Protein AF-A0A7V2LLV8-F1 (afdb_monomer)

Sequence (190 aa):
MSLTIRLPNQTYNDYLPKTIALGTPLHFFLDFDLLVARDYDSSTGWYERVSEQPAPILQQIGRDQYAFCGKVLAVEVFRREFDIYYFVLLDCGVPVSLTTVDFDADPGSGDLGQHAPHPGRWLMGIGYLALAWGDTAEHPCTQTLSGTVTALDRLVLRPGPGFGQLRPEEKLQPLSFAPDQIFLTLNVSD

pLDDT: mean 83.34, std 12.92, range [49.0, 97.69]

Radius of gyration: 17.74 Å; Cα contacts (8 Å, |Δi|>4): 461; chains: 1; bounding box: 40×37×52 Å

Nearest PDB structures (foldseek):
  4dk3-assembly2_D-2  TM=7.164E-01  e=2.577E+00  Trypanosoma brucei
  5ymx-assembly2_B  TM=5.500E-01  e=5.754E+00  Myxococcus xanthus DK 1622
  2i5x-assembly2_B  TM=3.410E-01  e=2.577E+00  Homo sapiens
  2rk9-assembly1_B  TM=4.130E-01  e=5.754E+00  Vibrio splendidus 12B01
  6w3j-assembly1_A  TM=3.177E-01  e=7.934E+00  Homo sapiens

Solvent-accessible surface area (backbone atoms only — not comparable to full-atom values): 10490 Å² total; per-residue (Å²): 86,83,47,52,27,37,48,52,70,63,65,59,63,75,41,60,94,78,67,79,45,78,68,32,74,46,72,30,28,41,34,35,47,60,23,32,53,72,37,85,84,45,93,48,14,19,32,46,68,49,91,65,86,74,76,52,33,70,42,79,78,50,74,31,30,32,38,40,28,23,37,26,71,38,61,46,82,47,78,54,100,79,47,50,35,36,32,28,21,28,37,19,83,54,67,33,22,37,40,33,36,42,92,85,33,55,78,86,60,56,90,63,28,93,66,50,75,46,61,79,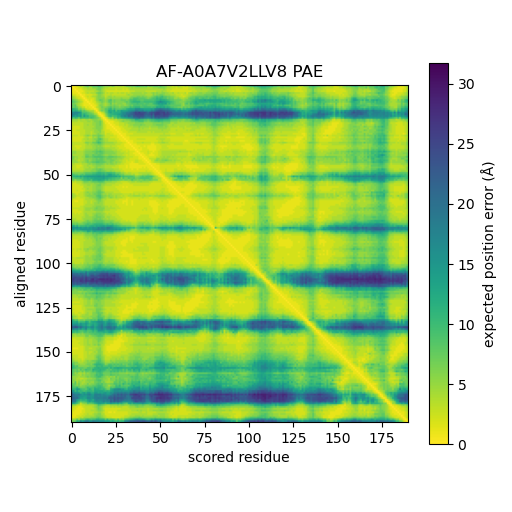40,29,40,35,35,39,32,36,36,34,69,47,45,83,88,65,79,76,71,89,31,69,57,83,46,41,29,31,28,73,44,51,35,28,37,33,76,53,92,61,97,57,48,81,33,76,40,53,50,93,79,54,82,93,76,95,83,77,88,49,52,36,35,42,27,29,42,37,57,135

Foldseek 3Di:
DKAKAWEDPVNVVVDDPPQADFFRKDKWWKEFFEAEDPPQVDPAKYKAFDPDDDQQAWADPDRQKTKTKFFWADWDWDDDDQWIWIFTFTPSVGTYTYIYTYPQAHPVVPQVGVRRRDGGTMMIMMHGMHIDDPVPPDRPRTDIWMWGFRFKWWQDCDPDPRHRHIDGPVPDDDDDDDPTIMMTIIDIDD

Secondary structure (DSSP, 8-state):
-EEEEEE-HHHHHHSPTTSS-TT-EEEEEEEEEEEEES-TT-SSEEEEEESS----EEEE-SSSEEEEEEEEEEEEEEEETTEEEEEEEEESSSEEEEEEE-TTS-TTSGGG-TT---TT-EEEEEEEEEEE-TTSTT-SS---EEEEEEEEEEEE-SSSTTTTEEEEGGGS---SS---EEEEEEEEE-

Structure (mmCIF, N/CA/C/O backbone):
data_AF-A0A7V2LLV8-F1
#
_entry.id   AF-A0A7V2LLV8-F1
#
loop_
_atom_site.group_PDB
_atom_site.id
_atom_site.type_symbol
_atom_site.label_atom_id
_atom_site.label_alt_id
_atom_site.label_comp_id
_atom_site.label_asym_id
_atom_site.label_entity_id
_atom_site.label_seq_id
_atom_site.pdbx_PDB_ins_code
_atom_site.Cartn_x
_atom_site.Cartn_y
_atom_site.Cartn_z
_atom_site.occupancy
_atom_site.B_iso_or_equiv
_atom_site.auth_seq_id
_atom_site.auth_comp_id
_atom_site.auth_asym_id
_atom_site.auth_atom_id
_atom_site.pdbx_PDB_model_num
ATOM 1 N N . MET A 1 1 ? -9.300 -10.922 3.059 1.00 89.25 1 MET A N 1
ATOM 2 C CA . MET A 1 1 ? -7.996 -10.697 3.743 1.00 89.25 1 MET A CA 1
ATOM 3 C C . MET A 1 1 ? -8.137 -9.591 4.790 1.00 89.25 1 MET A C 1
ATOM 5 O O . MET A 1 1 ? -8.860 -8.647 4.522 1.00 89.25 1 MET A O 1
ATOM 9 N N . SER A 1 2 ? -7.462 -9.647 5.947 1.00 92.12 2 SER A N 1
ATOM 10 C CA . SER A 1 2 ? -7.455 -8.520 6.906 1.00 92.12 2 SER A CA 1
ATOM 11 C C . SER A 1 2 ? -6.254 -7.602 6.666 1.00 92.12 2 SER A C 1
ATOM 13 O O . SER A 1 2 ? -5.126 -8.088 6.662 1.00 92.12 2 SER A O 1
ATOM 15 N N . LEU A 1 3 ? -6.482 -6.295 6.521 1.00 92.56 3 LEU A N 1
ATOM 16 C CA . LEU A 1 3 ? -5.445 -5.271 6.331 1.00 92.56 3 LEU A CA 1
ATOM 17 C C . LEU A 1 3 ? -5.653 -4.118 7.309 1.00 92.56 3 LEU A C 1
ATOM 19 O O . LEU A 1 3 ? -6.756 -3.588 7.384 1.00 92.56 3 LEU A O 1
ATOM 23 N N . THR A 1 4 ? -4.606 -3.697 8.021 1.00 92.69 4 THR A N 1
ATOM 24 C CA . THR A 1 4 ? -4.585 -2.398 8.723 1.00 92.69 4 THR A CA 1
ATOM 25 C C . THR A 1 4 ? -3.770 -1.394 7.919 1.00 92.69 4 THR A C 1
ATOM 27 O O . THR A 1 4 ? -2.651 -1.703 7.523 1.00 92.69 4 THR A O 1
ATOM 30 N N . ILE A 1 5 ? -4.322 -0.216 7.660 1.00 89.75 5 ILE A N 1
ATOM 31 C CA . ILE A 1 5 ? -3.733 0.803 6.783 1.00 89.75 5 ILE A CA 1
ATOM 32 C C . ILE A 1 5 ? -3.909 2.191 7.387 1.00 89.75 5 ILE A C 1
ATOM 34 O O . ILE A 1 5 ? -4.868 2.449 8.125 1.00 89.75 5 ILE A O 1
ATOM 38 N N . ARG A 1 6 ? -2.972 3.089 7.080 1.00 86.44 6 ARG A N 1
ATOM 39 C CA . ARG A 1 6 ? -3.060 4.490 7.493 1.00 86.44 6 ARG A CA 1
ATOM 40 C C . ARG A 1 6 ? -4.090 5.201 6.626 1.00 86.44 6 ARG A C 1
ATOM 42 O O . ARG A 1 6 ? -4.087 5.071 5.406 1.00 86.44 6 ARG A O 1
ATOM 49 N N . LEU A 1 7 ? -4.947 5.978 7.272 1.00 81.12 7 LEU A N 1
ATOM 50 C CA . LEU A 1 7 ? -5.929 6.834 6.630 1.00 81.12 7 LEU A CA 1
ATOM 51 C C . LEU A 1 7 ? -5.377 8.272 6.602 1.00 81.12 7 LEU A C 1
ATOM 53 O O . LEU A 1 7 ? -5.216 8.866 7.673 1.00 81.12 7 LEU A O 1
ATOM 57 N N . PRO A 1 8 ? -5.038 8.841 5.428 1.00 73.38 8 PRO A N 1
ATOM 58 C CA . PRO A 1 8 ? -4.553 10.217 5.344 1.00 73.38 8 PRO A CA 1
ATOM 59 C C . PRO A 1 8 ? -5.569 11.232 5.889 1.00 73.38 8 PRO A C 1
ATOM 61 O O . PRO A 1 8 ? -6.780 11.022 5.838 1.00 73.38 8 PRO A O 1
ATOM 64 N N . ASN A 1 9 ? -5.088 12.375 6.387 1.00 68.88 9 ASN A N 1
ATOM 65 C CA . ASN A 1 9 ? -5.975 13.414 6.928 1.00 68.88 9 ASN A CA 1
ATOM 66 C C . ASN A 1 9 ? -6.896 14.024 5.861 1.00 68.88 9 ASN A C 1
ATOM 68 O O . ASN A 1 9 ? -8.035 14.340 6.178 1.00 68.88 9 ASN A O 1
ATOM 72 N N . GLN A 1 10 ? -6.407 14.202 4.629 1.00 68.44 10 GLN A N 1
ATOM 73 C CA . GLN A 1 10 ? -7.177 14.744 3.501 1.00 68.44 10 GLN A CA 1
ATOM 74 C C . GLN A 1 10 ? -8.405 13.866 3.242 1.00 68.44 10 GLN A C 1
ATOM 76 O O . GLN A 1 10 ? -9.509 14.216 3.640 1.00 68.44 10 GLN A O 1
ATOM 81 N N . THR A 1 11 ? -8.148 12.646 2.789 1.00 70.31 11 THR A N 1
ATOM 82 C CA . THR A 1 11 ? -9.033 11.486 2.806 1.00 70.31 11 THR A CA 1
ATOM 83 C C . THR A 1 11 ? -10.058 11.430 3.953 1.00 70.31 11 THR A C 1
ATOM 85 O O . THR A 1 11 ? -11.249 11.270 3.697 1.00 70.31 11 THR A O 1
ATOM 88 N N . TYR A 1 12 ? -9.632 11.517 5.221 1.00 69.88 12 TYR A N 1
ATOM 89 C CA . TYR A 1 12 ? -10.560 11.397 6.353 1.00 69.88 12 TYR A CA 1
ATOM 90 C C . TYR A 1 12 ? -11.526 12.588 6.437 1.00 69.88 12 TYR A C 1
ATOM 92 O O . TYR A 1 12 ? -12.660 12.419 6.874 1.00 69.88 12 TYR A O 1
ATOM 100 N N . ASN A 1 13 ? -11.079 13.776 6.024 1.00 65.75 13 ASN A N 1
ATOM 101 C CA . ASN A 1 13 ? -11.889 14.991 5.987 1.00 65.75 13 ASN A CA 1
ATOM 102 C C . ASN A 1 13 ? -12.782 15.075 4.736 1.00 65.75 13 ASN A C 1
ATOM 104 O O . ASN A 1 13 ? -13.848 15.685 4.806 1.00 65.75 13 ASN A O 1
ATOM 108 N N . ASP A 1 14 ? -12.358 14.480 3.616 1.00 63.28 14 ASP A N 1
ATOM 109 C CA . ASP A 1 14 ? -13.128 14.417 2.366 1.00 63.28 14 ASP A CA 1
ATOM 110 C C . ASP A 1 14 ? -14.390 13.552 2.535 1.00 63.28 14 ASP A C 1
ATOM 112 O O . ASP A 1 14 ? -15.444 13.839 1.962 1.00 63.28 14 ASP A O 1
ATOM 116 N N . TYR A 1 15 ? -14.320 12.537 3.401 1.00 60.84 15 TYR A N 1
ATOM 117 C CA . TYR A 1 15 ? -15.498 11.839 3.902 1.00 60.84 15 TYR A CA 1
ATOM 118 C C . TYR A 1 15 ? -16.188 12.649 5.004 1.00 60.84 15 TYR A C 1
ATOM 120 O O . TYR A 1 15 ? -15.600 12.974 6.034 1.00 60.84 15 TYR A O 1
ATOM 128 N N . LEU A 1 16 ? -17.489 12.913 4.823 1.00 53.91 16 LEU A N 1
ATOM 129 C CA . LEU A 1 16 ? -18.333 13.541 5.843 1.00 53.91 16 LEU A CA 1
ATOM 130 C C . LEU A 1 16 ? -18.130 12.852 7.211 1.00 53.91 16 LEU A C 1
ATOM 132 O O . LEU A 1 16 ? -18.233 11.623 7.299 1.00 53.91 16 LEU A O 1
ATOM 136 N N . PRO A 1 17 ? -17.887 13.602 8.305 1.00 49.53 17 PRO A N 1
ATOM 137 C CA . PRO A 1 17 ? -17.709 13.000 9.620 1.00 49.53 17 PRO A CA 1
ATOM 138 C C . PRO A 1 17 ? -18.883 12.074 9.968 1.00 49.53 17 PRO A C 1
ATOM 140 O O . PRO A 1 17 ? -20.032 12.524 9.997 1.00 49.53 17 PRO A O 1
ATOM 143 N N . LYS A 1 18 ? -18.562 10.805 10.282 1.00 54.62 18 LYS A N 1
ATOM 144 C CA . LYS A 1 18 ? -19.453 9.634 10.492 1.00 54.62 18 LYS A CA 1
ATOM 145 C C . LYS A 1 18 ? -19.773 8.754 9.266 1.00 54.62 18 LYS A C 1
ATOM 147 O O . LYS A 1 18 ? -20.521 7.796 9.440 1.00 54.62 18 LYS A O 1
ATOM 152 N N . THR A 1 19 ? -19.241 8.997 8.064 1.00 65.19 19 THR A N 1
ATOM 153 C CA . THR A 1 19 ? -19.461 8.069 6.927 1.00 65.19 19 THR A CA 1
ATOM 154 C C . THR A 1 19 ? -18.640 6.780 7.057 1.00 65.19 19 THR A C 1
ATOM 156 O O . THR A 1 19 ? -19.149 5.691 6.788 1.00 65.19 19 THR A O 1
ATOM 159 N N . ILE A 1 20 ? -17.387 6.884 7.510 1.00 76.31 20 ILE A N 1
ATOM 160 C CA . ILE A 1 20 ? -16.529 5.728 7.800 1.00 76.31 20 ILE A CA 1
ATOM 161 C C . ILE A 1 20 ? -16.706 5.356 9.277 1.00 76.31 20 ILE A C 1
ATOM 163 O O . ILE A 1 20 ? -16.361 6.132 10.164 1.00 76.31 20 ILE A O 1
ATOM 167 N N . ALA A 1 21 ? -17.272 4.178 9.531 1.00 78.31 21 ALA A N 1
ATOM 168 C CA . ALA A 1 21 ? -17.511 3.610 10.853 1.00 78.31 21 ALA A CA 1
ATOM 169 C C . ALA A 1 21 ? -17.340 2.082 10.799 1.00 78.31 21 ALA A C 1
ATOM 171 O O . ALA A 1 21 ? -17.197 1.504 9.722 1.00 78.31 21 ALA A O 1
ATOM 172 N N . LEU A 1 22 ? -17.380 1.407 11.952 1.00 85.94 22 LEU A N 1
ATOM 173 C CA . LEU A 1 22 ? -17.388 -0.060 11.993 1.00 85.94 22 LEU A CA 1
ATOM 174 C C . LEU A 1 22 ? -18.588 -0.606 11.202 1.00 85.94 22 LEU A C 1
ATOM 176 O O . LEU A 1 22 ? -19.721 -0.170 11.402 1.00 85.94 22 LEU A O 1
ATOM 180 N N . GLY A 1 23 ? -18.338 -1.562 10.310 1.00 88.38 23 GLY A N 1
ATOM 181 C CA . GLY A 1 23 ? -19.341 -2.118 9.404 1.00 88.38 23 GLY A CA 1
ATOM 182 C C . GLY A 1 23 ? -19.570 -1.325 8.112 1.00 88.38 23 GLY A C 1
ATOM 183 O O . GLY A 1 23 ? -20.309 -1.813 7.261 1.00 88.38 23 GLY A O 1
ATOM 184 N N . THR A 1 24 ? -18.947 -0.154 7.912 1.00 87.31 24 THR A N 1
ATOM 185 C CA . THR A 1 24 ? -19.031 0.564 6.627 1.00 87.31 24 THR A CA 1
ATOM 186 C C . THR A 1 24 ? -18.362 -0.269 5.519 1.00 87.31 24 THR A C 1
ATOM 188 O O . THR A 1 24 ? -17.180 -0.608 5.658 1.00 87.31 24 THR A O 1
ATOM 191 N N . PRO A 1 25 ? -19.065 -0.589 4.414 1.00 89.06 25 PRO A N 1
ATOM 192 C CA . PRO A 1 25 ? -18.444 -1.127 3.211 1.00 89.06 25 PRO A CA 1
ATOM 193 C C . PRO A 1 25 ? -17.748 0.001 2.440 1.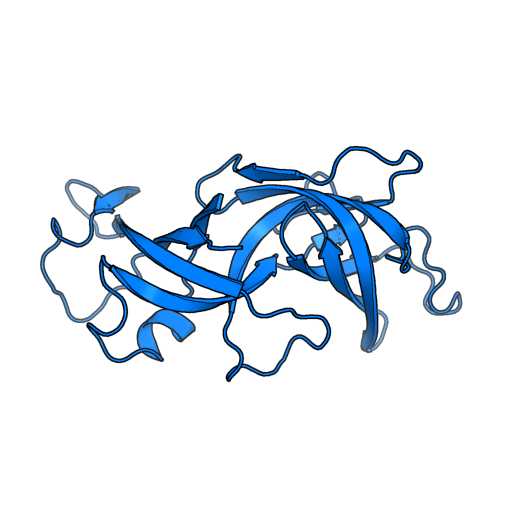00 89.06 25 PRO A C 1
ATOM 195 O O . PRO A 1 25 ? -18.305 1.087 2.275 1.00 89.06 25 PRO A O 1
ATOM 198 N N . LEU A 1 26 ? -16.537 -0.258 1.957 1.00 86.88 26 LEU A N 1
ATOM 199 C CA . LEU A 1 26 ? -15.729 0.676 1.178 1.00 86.88 26 LEU A CA 1
ATOM 200 C C . LEU A 1 26 ? -15.324 0.045 -0.155 1.00 86.88 26 LEU A C 1
ATOM 202 O O . LEU A 1 26 ? -14.982 -1.139 -0.208 1.00 86.88 26 LEU A O 1
ATOM 206 N N . HIS A 1 27 ? -15.296 0.875 -1.196 1.00 87.62 27 HIS A N 1
ATOM 207 C CA . HIS A 1 27 ? -14.610 0.601 -2.455 1.00 87.62 27 HIS A CA 1
ATOM 208 C C . HIS A 1 27 ? -13.340 1.449 -2.502 1.00 87.62 27 HIS A C 1
ATOM 210 O O . HIS A 1 27 ? -13.391 2.650 -2.231 1.00 87.62 27 HIS A O 1
ATOM 216 N N . PHE A 1 28 ? -12.206 0.821 -2.790 1.00 86.44 28 PHE A N 1
ATOM 217 C CA . PHE A 1 28 ? -10.887 1.434 -2.654 1.00 86.44 28 PHE A CA 1
ATOM 218 C C . PHE A 1 28 ? -9.856 0.762 -3.550 1.00 86.44 28 PHE A C 1
ATOM 220 O O . PHE A 1 28 ? -10.086 -0.348 -4.009 1.00 86.44 28 PHE A O 1
ATOM 227 N N . PHE A 1 29 ? -8.691 1.372 -3.727 1.00 89.25 29 PHE A N 1
ATOM 228 C CA . PHE A 1 29 ? -7.482 0.646 -4.101 1.00 89.25 29 PHE A CA 1
ATOM 229 C C . PHE A 1 29 ? -6.423 0.788 -3.004 1.00 89.25 29 PHE A C 1
ATOM 231 O O . PHE A 1 29 ? -6.456 1.707 -2.181 1.00 89.25 29 PHE A O 1
ATOM 238 N N . LEU A 1 3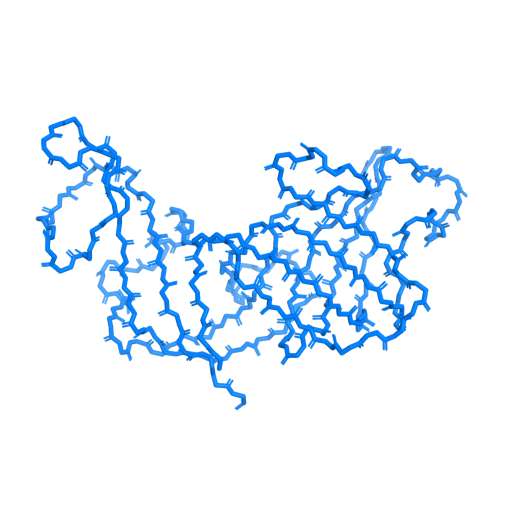0 ? -5.527 -0.194 -2.961 1.00 91.69 30 LEU A N 1
ATOM 239 C CA . LEU A 1 30 ? -4.352 -0.183 -2.102 1.00 91.69 30 LEU A CA 1
ATOM 240 C C . LEU A 1 30 ? -3.218 0.488 -2.871 1.00 91.69 30 LEU A C 1
ATOM 242 O O . LEU A 1 30 ? -2.994 0.143 -4.034 1.00 91.69 30 LEU A O 1
ATOM 246 N N . ASP A 1 31 ? -2.518 1.416 -2.231 1.00 91.50 31 ASP A N 1
ATOM 247 C CA . ASP A 1 31 ? -1.373 2.114 -2.816 1.00 91.50 31 ASP A CA 1
ATOM 248 C C . ASP A 1 31 ? -0.249 2.215 -1.782 1.00 91.50 31 ASP A C 1
ATOM 250 O O . ASP A 1 31 ? -0.505 2.455 -0.597 1.00 91.50 31 ASP A O 1
ATOM 254 N N . PHE A 1 32 ? 0.988 1.983 -2.209 1.00 92.50 32 PHE A N 1
ATOM 255 C CA . PHE A 1 32 ? 2.165 2.201 -1.373 1.00 92.50 32 PHE A CA 1
ATOM 256 C C . PHE A 1 32 ? 2.674 3.639 -1.530 1.00 92.50 32 PHE A C 1
ATOM 258 O O . PHE A 1 32 ? 2.760 4.158 -2.645 1.00 92.50 32 PHE A O 1
ATOM 265 N N . ASP A 1 33 ? 3.102 4.245 -0.416 1.00 89.50 33 ASP A N 1
ATOM 266 C CA . ASP A 1 33 ? 3.945 5.449 -0.445 1.00 89.50 33 ASP A CA 1
ATOM 267 C C . ASP A 1 33 ? 5.195 5.207 -1.334 1.00 89.50 33 ASP A C 1
ATOM 269 O O . ASP A 1 33 ? 5.623 4.067 -1.524 1.00 89.50 33 ASP A O 1
ATOM 273 N N . LEU A 1 34 ? 5.798 6.282 -1.864 1.00 92.44 34 LEU A N 1
ATOM 274 C CA . LEU A 1 34 ? 6.913 6.232 -2.827 1.00 92.44 34 LEU A CA 1
ATOM 275 C C . LEU A 1 34 ? 8.023 5.237 -2.433 1.00 92.44 34 LEU A C 1
ATOM 277 O O . LEU A 1 34 ? 8.701 5.422 -1.420 1.00 92.44 34 LEU A O 1
ATOM 281 N N . LEU A 1 35 ? 8.280 4.246 -3.290 1.00 95.12 35 LEU A N 1
ATOM 282 C CA . LEU A 1 35 ? 9.338 3.252 -3.093 1.00 95.12 35 LEU A CA 1
ATOM 283 C C . LEU A 1 35 ? 10.580 3.573 -3.926 1.00 95.12 35 LEU A C 1
ATOM 285 O O . LEU A 1 35 ? 10.492 3.799 -5.134 1.00 95.12 35 LEU A O 1
ATOM 289 N N . VAL A 1 36 ? 11.751 3.514 -3.299 1.00 94.25 36 VAL A N 1
ATOM 290 C CA . VAL A 1 36 ? 13.041 3.748 -3.963 1.00 94.25 36 VAL A CA 1
ATOM 291 C C . VAL A 1 36 ? 13.687 2.413 -4.352 1.00 94.25 36 VAL A C 1
ATOM 293 O O . VAL A 1 36 ? 13.683 1.454 -3.577 1.00 94.25 36 VAL A O 1
ATOM 296 N N . ALA A 1 37 ? 14.232 2.313 -5.564 1.00 92.88 37 ALA A N 1
ATOM 297 C CA . ALA A 1 37 ? 14.918 1.106 -6.019 1.00 92.88 37 ALA A CA 1
ATOM 298 C C . ALA A 1 37 ? 16.171 0.829 -5.166 1.00 92.88 37 ALA A C 1
ATOM 300 O O . ALA A 1 37 ? 17.089 1.640 -5.129 1.00 92.88 37 ALA A O 1
ATOM 301 N N . ARG A 1 38 ? 16.213 -0.331 -4.494 1.00 91.44 38 ARG A N 1
ATOM 302 C CA . ARG A 1 38 ? 17.359 -0.863 -3.717 1.00 91.44 38 ARG A CA 1
ATOM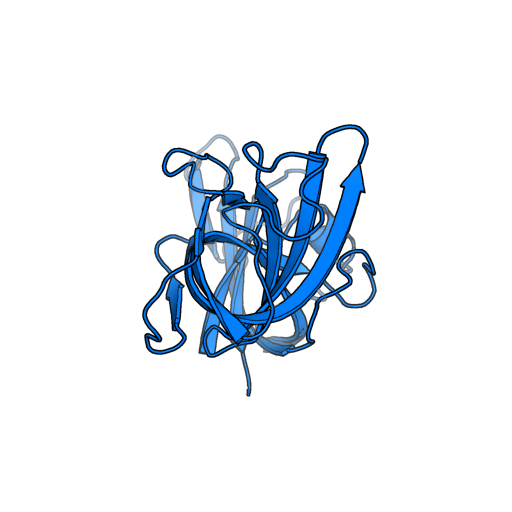 303 C C . ARG A 1 38 ? 17.950 0.032 -2.616 1.00 91.44 38 ARG A C 1
ATOM 305 O O . ARG A 1 38 ? 18.968 -0.337 -2.033 1.00 91.44 38 ARG A O 1
ATOM 312 N N . ASP A 1 39 ? 17.303 1.137 -2.262 1.00 92.25 39 ASP A N 1
ATOM 313 C CA . ASP A 1 39 ? 17.651 1.930 -1.081 1.00 92.25 39 ASP A CA 1
ATOM 314 C C . ASP A 1 39 ? 17.062 1.274 0.177 1.00 92.25 39 ASP A C 1
ATOM 316 O O . ASP A 1 39 ? 16.018 1.673 0.687 1.00 92.25 39 ASP A O 1
ATOM 320 N N . TYR A 1 40 ? 17.706 0.204 0.653 1.00 91.25 40 TYR A N 1
ATOM 321 C CA . TYR A 1 40 ? 17.211 -0.598 1.780 1.00 91.25 40 TYR A CA 1
ATOM 322 C C . TYR A 1 40 ? 17.078 0.190 3.102 1.00 91.25 40 TYR A C 1
ATOM 324 O O . TYR A 1 40 ? 16.373 -0.271 4.002 1.00 91.25 40 TYR A O 1
ATOM 332 N N . ASP A 1 41 ? 17.713 1.365 3.205 1.00 90.69 41 ASP A N 1
ATOM 333 C CA . ASP A 1 41 ? 17.634 2.292 4.342 1.00 90.69 41 ASP A CA 1
ATOM 334 C C . ASP A 1 41 ? 16.593 3.424 4.126 1.00 90.69 41 ASP A C 1
ATOM 336 O O . ASP A 1 41 ? 16.408 4.277 5.002 1.00 90.69 41 ASP A O 1
ATOM 340 N N . SER A 1 42 ? 15.877 3.429 2.991 1.00 90.06 42 SER A N 1
ATOM 341 C CA . SER A 1 42 ? 14.856 4.427 2.647 1.00 90.06 42 SER A CA 1
ATOM 342 C C . SER A 1 42 ? 13.749 4.529 3.698 1.00 90.06 42 SER A C 1
ATOM 344 O O . SER A 1 42 ? 13.040 3.568 4.009 1.00 90.06 42 SER A O 1
ATOM 346 N N . SER A 1 43 ? 13.523 5.756 4.170 1.00 88.00 43 SER A N 1
ATOM 347 C CA . SER A 1 43 ? 12.452 6.074 5.123 1.00 88.00 43 SER A CA 1
ATOM 348 C C . SER A 1 43 ? 11.031 6.028 4.544 1.00 88.00 43 SER A C 1
ATOM 350 O O . SER A 1 43 ? 10.081 5.997 5.322 1.00 88.00 43 SER A O 1
ATOM 352 N N . THR A 1 44 ? 10.861 6.021 3.216 1.00 88.88 44 THR A N 1
ATOM 353 C CA . THR A 1 44 ? 9.544 5.881 2.558 1.00 88.88 44 THR A CA 1
ATOM 354 C C . THR A 1 44 ? 9.249 4.438 2.150 1.00 88.88 44 THR A C 1
ATOM 356 O O . THR A 1 44 ? 8.089 4.058 2.000 1.00 88.88 44 THR A O 1
ATOM 359 N N . GLY A 1 45 ? 10.294 3.616 2.038 1.00 95.62 45 GLY A N 1
ATOM 360 C CA . GLY A 1 45 ? 10.226 2.241 1.567 1.00 95.62 45 GLY A CA 1
ATOM 361 C C . GLY A 1 45 ? 11.093 2.002 0.335 1.00 95.62 45 GLY A C 1
ATOM 362 O O . GLY A 1 45 ? 11.578 2.930 -0.322 1.00 95.62 45 GLY A O 1
ATOM 363 N N . TRP A 1 46 ? 11.289 0.725 0.027 1.00 96.50 46 TRP A N 1
ATOM 364 C CA . TRP A 1 46 ? 12.162 0.261 -1.041 1.00 96.50 46 TRP A CA 1
ATOM 365 C C . TRP A 1 46 ? 11.575 -0.929 -1.784 1.00 96.50 46 TRP A C 1
ATOM 367 O O . TRP A 1 46 ? 10.724 -1.657 -1.267 1.00 96.50 46 TRP A O 1
ATOM 377 N N . TYR A 1 47 ? 12.072 -1.147 -2.998 1.00 96.19 47 TYR A N 1
ATOM 378 C CA . TYR A 1 47 ? 11.764 -2.333 -3.789 1.00 96.19 47 TYR A CA 1
ATOM 379 C C . TYR A 1 47 ? 12.991 -2.825 -4.563 1.00 96.19 47 TYR A C 1
ATOM 381 O O . TYR A 1 47 ? 13.916 -2.063 -4.848 1.00 96.19 47 TYR A O 1
ATOM 389 N N . GLU A 1 48 ? 12.989 -4.097 -4.956 1.00 93.50 48 GLU A N 1
ATOM 390 C CA . GLU A 1 48 ? 13.854 -4.584 -6.027 1.00 93.50 48 GLU A CA 1
ATOM 391 C C . GLU A 1 48 ? 13.214 -5.711 -6.841 1.00 93.50 48 GLU A C 1
ATOM 393 O O . GLU A 1 48 ? 12.235 -6.343 -6.436 1.00 93.50 48 GLU A O 1
ATOM 398 N N . ARG A 1 49 ? 13.772 -5.959 -8.029 1.00 91.50 49 ARG A N 1
ATOM 399 C CA . ARG A 1 49 ? 13.314 -7.010 -8.940 1.00 91.50 49 ARG A CA 1
ATOM 400 C C . ARG A 1 49 ? 13.951 -8.348 -8.577 1.00 91.50 49 ARG A C 1
ATOM 402 O O . ARG A 1 49 ? 15.172 -8.474 -8.632 1.00 91.50 49 ARG A O 1
ATOM 409 N N . VAL A 1 50 ? 13.129 -9.363 -8.326 1.00 89.62 50 VAL A N 1
ATOM 410 C CA . VAL A 1 50 ? 13.595 -10.729 -8.042 1.00 89.62 50 VAL A CA 1
ATOM 411 C C . VAL A 1 50 ? 13.607 -11.594 -9.307 1.00 89.62 50 VAL A C 1
ATOM 413 O O . VAL A 1 50 ? 12.808 -11.413 -10.229 1.00 89.62 50 VAL A O 1
ATOM 416 N N . SER A 1 51 ? 14.576 -12.507 -9.386 1.00 84.75 51 SER A N 1
ATOM 417 C CA . SER A 1 51 ? 14.754 -13.447 -10.504 1.00 84.75 51 SER A CA 1
ATOM 418 C C . SER A 1 51 ? 13.896 -14.706 -10.370 1.00 84.75 51 SER A C 1
ATOM 420 O O . SER A 1 51 ? 13.497 -15.291 -11.378 1.00 84.75 51 SER A O 1
ATOM 422 N N . GLU A 1 52 ? 13.629 -15.121 -9.135 1.00 85.06 52 GLU A N 1
ATOM 423 C CA . GLU A 1 52 ? 12.765 -16.250 -8.804 1.00 85.06 52 GLU A CA 1
ATOM 424 C C . GLU A 1 52 ? 11.283 -15.850 -8.880 1.00 85.06 52 GLU A C 1
ATOM 426 O O . GLU A 1 52 ? 10.941 -14.669 -8.892 1.00 85.06 52 GLU A O 1
ATOM 431 N N . GLN A 1 53 ? 10.396 -16.845 -8.954 1.00 88.19 53 GLN A N 1
ATOM 432 C CA . GLN A 1 53 ? 8.942 -16.650 -8.955 1.00 88.19 53 GLN A CA 1
ATOM 433 C C . GLN A 1 53 ? 8.372 -17.219 -7.645 1.00 88.19 53 GLN A C 1
ATOM 435 O O . GLN A 1 53 ? 7.926 -18.370 -7.634 1.00 88.19 53 GLN A O 1
ATOM 440 N N . PRO A 1 54 ? 8.471 -16.484 -6.522 1.00 87.88 54 PRO A N 1
ATOM 441 C CA . PRO A 1 54 ? 7.907 -16.916 -5.245 1.00 87.88 54 PRO A CA 1
ATOM 442 C C . PRO A 1 54 ? 6.370 -16.921 -5.293 1.00 87.88 54 PRO A C 1
ATOM 444 O O . PRO A 1 54 ? 5.754 -16.549 -6.289 1.00 87.88 54 PRO A O 1
ATOM 447 N N . ALA A 1 55 ? 5.722 -17.343 -4.207 1.00 92.81 55 ALA A N 1
ATOM 448 C CA . ALA A 1 55 ? 4.286 -17.122 -4.065 1.00 92.81 55 ALA A CA 1
ATOM 449 C C . ALA A 1 55 ? 3.999 -15.613 -3.883 1.00 92.81 55 ALA A C 1
ATOM 451 O O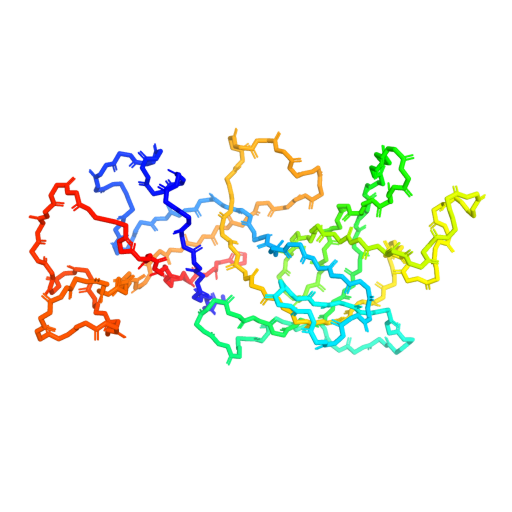 . ALA A 1 55 ? 4.751 -14.959 -3.153 1.00 92.81 55 ALA A O 1
ATOM 452 N N . PRO A 1 56 ? 2.924 -15.060 -4.482 1.00 96.25 56 PRO A N 1
ATOM 453 C CA . PRO A 1 56 ? 2.468 -13.711 -4.165 1.00 96.25 56 PRO A CA 1
ATOM 454 C C . PRO A 1 56 ? 2.141 -13.596 -2.674 1.00 96.25 56 PRO A C 1
ATOM 456 O O . PRO A 1 56 ? 1.484 -14.478 -2.114 1.00 96.25 56 PRO A O 1
ATOM 459 N N . ILE A 1 57 ? 2.599 -12.527 -2.027 1.00 96.12 57 ILE A N 1
ATOM 460 C CA . ILE A 1 57 ? 2.326 -12.267 -0.616 1.00 96.12 57 ILE A CA 1
ATOM 461 C C . ILE A 1 57 ? 2.345 -10.768 -0.303 1.00 96.12 57 ILE A C 1
ATOM 463 O O . ILE A 1 57 ? 3.258 -10.040 -0.688 1.00 96.12 57 ILE A O 1
ATOM 467 N N . LEU A 1 58 ? 1.359 -10.325 0.475 1.00 96.69 58 LEU A N 1
ATOM 468 C CA . LEU A 1 58 ? 1.345 -9.032 1.149 1.00 96.69 58 LEU A CA 1
ATOM 469 C C . LEU A 1 58 ? 1.288 -9.291 2.661 1.00 96.69 58 LEU A C 1
ATOM 471 O O . LEU A 1 58 ? 0.259 -9.706 3.193 1.00 96.69 58 LEU A O 1
ATOM 475 N N . GLN A 1 59 ? 2.408 -9.093 3.355 1.00 96.62 59 GLN A N 1
ATOM 476 C CA . GLN A 1 59 ? 2.569 -9.417 4.771 1.00 96.62 59 GLN A CA 1
ATOM 477 C C . GLN A 1 59 ? 2.698 -8.142 5.601 1.00 96.62 59 GLN A C 1
ATOM 479 O O . GLN A 1 59 ? 3.642 -7.369 5.446 1.00 96.62 59 GLN A O 1
ATOM 484 N N . GLN A 1 60 ? 1.776 -7.951 6.541 1.00 95.62 60 GLN A N 1
ATOM 485 C CA . GLN A 1 60 ? 1.868 -6.876 7.522 1.00 95.62 60 GLN A CA 1
ATOM 486 C C . GLN A 1 60 ? 3.079 -7.103 8.444 1.00 95.62 60 GLN A C 1
ATOM 488 O O . GLN A 1 60 ? 3.209 -8.183 9.026 1.00 95.62 60 GLN A O 1
ATOM 493 N N . ILE A 1 61 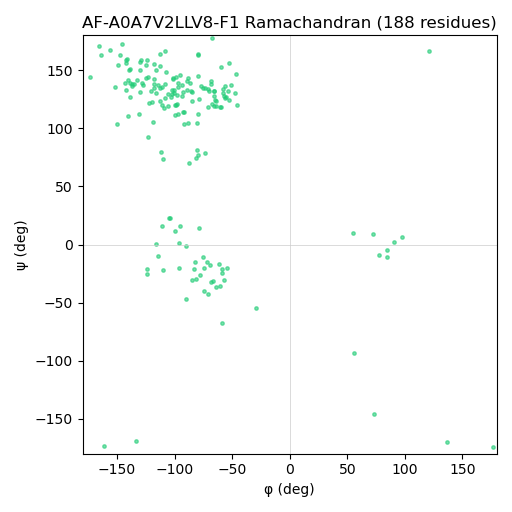? 3.943 -6.093 8.587 1.00 94.81 61 ILE A N 1
ATOM 494 C CA . ILE A 1 61 ? 5.124 -6.116 9.476 1.00 94.81 61 ILE A CA 1
ATOM 495 C C . ILE A 1 61 ? 5.142 -4.957 10.489 1.00 94.81 61 ILE A C 1
ATOM 497 O O . ILE A 1 61 ? 5.754 -5.076 11.548 1.00 94.81 61 ILE A O 1
ATOM 501 N N . GLY A 1 62 ? 4.416 -3.873 10.205 1.00 90.44 62 GLY A N 1
ATOM 502 C CA . GLY A 1 62 ? 4.115 -2.766 11.117 1.00 90.44 62 GLY A CA 1
ATOM 503 C C . GLY A 1 62 ? 2.627 -2.407 11.062 1.00 90.44 62 GLY A C 1
ATOM 504 O O . GLY A 1 62 ? 1.827 -3.151 10.500 1.00 90.44 62 GLY A O 1
ATOM 505 N N . ARG A 1 63 ? 2.200 -1.279 11.652 1.00 85.75 63 ARG A N 1
ATOM 506 C CA . ARG A 1 63 ? 0.752 -0.977 11.724 1.00 85.75 63 ARG A CA 1
ATOM 507 C C . ARG A 1 63 ? 0.151 -0.618 10.363 1.00 85.75 63 ARG A C 1
ATOM 509 O O . ARG A 1 63 ? -0.913 -1.127 10.039 1.00 85.75 63 ARG A O 1
ATOM 516 N N . ASP A 1 64 ? 0.862 0.191 9.590 1.00 88.88 64 ASP A N 1
ATOM 517 C CA . ASP A 1 64 ? 0.634 0.518 8.179 1.00 88.88 64 ASP A CA 1
ATOM 518 C C . ASP A 1 64 ? 1.793 0.048 7.277 1.00 88.88 64 ASP A C 1
ATOM 520 O O . ASP A 1 64 ? 1.739 0.233 6.068 1.00 88.88 64 ASP A O 1
ATOM 524 N N . GLN A 1 65 ? 2.833 -0.580 7.839 1.00 94.62 65 GLN A N 1
ATOM 525 C CA . GLN A 1 65 ? 4.000 -1.058 7.092 1.00 94.62 65 GLN A CA 1
ATOM 526 C C . GLN A 1 65 ? 3.839 -2.521 6.652 1.00 94.62 65 GLN A C 1
ATOM 528 O O . GLN A 1 65 ? 3.530 -3.401 7.467 1.00 94.62 65 GLN A O 1
ATOM 533 N N . TYR A 1 66 ? 4.114 -2.788 5.378 1.00 97.19 66 TYR A N 1
ATOM 534 C CA . TYR A 1 66 ? 3.987 -4.103 4.754 1.00 97.19 66 TYR A CA 1
ATOM 535 C C . TYR A 1 66 ? 5.265 -4.489 4.021 1.00 97.19 66 TYR A C 1
ATOM 537 O O . TYR A 1 66 ? 5.854 -3.675 3.311 1.00 97.19 66 TYR A O 1
ATOM 545 N N . ALA A 1 67 ? 5.644 -5.757 4.157 1.00 97.38 67 ALA A N 1
ATOM 546 C CA . ALA A 1 67 ? 6.512 -6.430 3.207 1.00 97.38 67 ALA A CA 1
ATOM 547 C C . ALA A 1 67 ? 5.642 -7.010 2.088 1.00 97.38 67 ALA A C 1
ATOM 549 O O . ALA A 1 67 ? 4.573 -7.568 2.352 1.00 97.38 67 ALA A O 1
ATOM 550 N N . PHE A 1 68 ? 6.095 -6.901 0.846 1.00 97.38 68 PHE A N 1
ATOM 551 C CA . PHE A 1 68 ? 5.388 -7.440 -0.307 1.00 97.38 68 PHE A CA 1
ATOM 552 C C . PHE A 1 68 ? 6.318 -8.276 -1.182 1.00 97.38 68 PHE A C 1
ATOM 554 O O . PHE A 1 68 ? 7.514 -8.002 -1.296 1.00 97.38 68 PHE A O 1
ATOM 561 N N . CYS A 1 69 ? 5.748 -9.275 -1.845 1.00 97.19 69 CYS A N 1
ATOM 562 C CA . CYS A 1 69 ? 6.319 -9.856 -3.045 1.00 97.19 69 CYS A CA 1
ATOM 563 C C . CYS A 1 69 ? 5.198 -10.201 -4.020 1.00 97.19 69 CYS A C 1
ATOM 565 O O . CYS A 1 69 ? 4.184 -10.782 -3.632 1.00 97.19 69 CYS A O 1
ATOM 567 N N . GLY A 1 70 ? 5.368 -9.832 -5.283 1.00 97.00 70 GLY A N 1
ATOM 568 C CA . GLY A 1 70 ? 4.293 -9.941 -6.252 1.00 97.00 70 GLY A CA 1
ATOM 569 C C . GLY A 1 70 ? 4.745 -9.808 -7.693 1.00 97.00 70 GLY A C 1
ATOM 570 O O . GLY A 1 70 ? 5.894 -9.461 -7.982 1.00 97.00 70 GLY A O 1
ATOM 571 N N . LYS A 1 71 ? 3.822 -10.100 -8.605 1.00 96.44 71 LYS A N 1
ATOM 572 C CA . LYS A 1 71 ? 4.047 -10.080 -10.050 1.00 96.44 71 LYS A CA 1
ATOM 573 C C . LYS A 1 71 ? 3.495 -8.797 -10.657 1.00 96.44 71 LYS A C 1
ATOM 575 O O . LYS A 1 71 ? 2.341 -8.450 -10.428 1.00 96.44 71 LYS A O 1
ATOM 580 N N . VAL A 1 72 ? 4.292 -8.105 -11.466 1.00 95.69 72 VAL A N 1
ATOM 581 C CA . VAL A 1 72 ? 3.856 -6.883 -12.155 1.00 95.69 72 VAL A CA 1
ATOM 582 C C . VAL A 1 72 ? 2.796 -7.244 -13.193 1.00 95.69 72 VAL A C 1
ATOM 584 O O . VAL A 1 72 ? 3.058 -8.032 -14.108 1.00 95.69 72 VAL A O 1
ATOM 587 N N . LEU A 1 73 ? 1.609 -6.659 -13.052 1.00 95.94 73 LEU A N 1
ATOM 588 C CA . LEU A 1 73 ? 0.496 -6.783 -13.990 1.00 95.94 73 LEU A CA 1
ATOM 589 C C . LEU A 1 73 ? 0.554 -5.689 -15.059 1.00 95.94 73 LEU A C 1
ATOM 591 O O . LEU A 1 73 ? 0.453 -5.985 -16.248 1.00 95.94 73 LEU A O 1
ATOM 595 N N . ALA A 1 74 ? 0.762 -4.443 -14.632 1.00 94.44 74 ALA A N 1
ATOM 596 C CA . ALA A 1 74 ? 0.839 -3.265 -15.489 1.00 94.44 74 ALA A CA 1
ATOM 597 C C . ALA A 1 74 ? 1.902 -2.286 -14.975 1.00 94.44 74 ALA A C 1
ATOM 599 O O . ALA A 1 74 ? 2.241 -2.293 -13.790 1.00 94.44 74 ALA A O 1
ATOM 600 N N . VAL A 1 75 ? 2.415 -1.453 -15.880 1.00 92.62 75 VAL A N 1
ATOM 601 C CA . VAL A 1 75 ? 3.287 -0.323 -15.558 1.00 92.62 75 VAL A CA 1
ATOM 602 C C . VAL A 1 75 ? 2.967 0.847 -16.482 1.00 92.62 75 VAL A C 1
ATOM 604 O O . VAL A 1 75 ? 2.788 0.651 -17.686 1.00 92.62 75 VAL A O 1
ATOM 607 N N . GLU A 1 76 ? 2.951 2.053 -15.931 1.00 90.75 76 GLU A N 1
ATOM 608 C CA . GLU A 1 76 ? 3.018 3.307 -16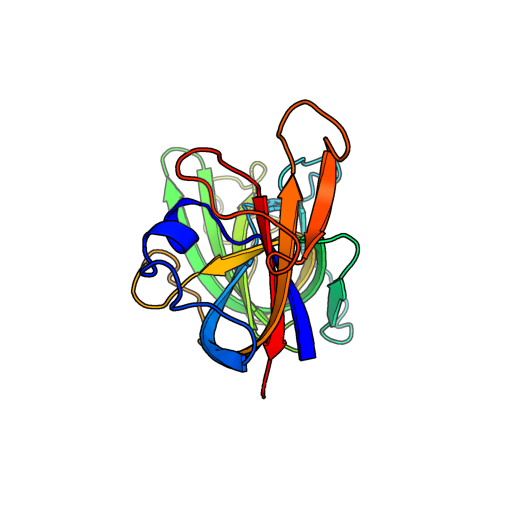.673 1.00 90.75 76 GLU A CA 1
ATOM 609 C C . GLU A 1 76 ? 4.281 4.070 -16.260 1.00 90.75 76 GLU A C 1
ATOM 611 O O . GLU A 1 76 ? 4.647 4.101 -15.084 1.00 90.75 76 GLU A O 1
ATOM 616 N N . VAL A 1 77 ? 4.977 4.652 -17.238 1.00 88.56 77 VAL A N 1
ATOM 617 C CA . VAL A 1 77 ? 6.252 5.349 -17.031 1.00 88.56 77 VAL A CA 1
ATOM 618 C C . VAL A 1 77 ? 6.020 6.849 -17.134 1.00 88.56 77 VAL A C 1
ATOM 620 O O . VAL A 1 77 ? 5.646 7.351 -18.194 1.00 88.56 77 VAL A O 1
ATOM 623 N N . PHE A 1 78 ? 6.297 7.576 -16.055 1.00 86.50 78 PHE A N 1
ATOM 624 C CA . PHE A 1 78 ? 6.203 9.030 -16.012 1.00 86.50 78 PHE A CA 1
ATOM 625 C C . PHE A 1 78 ? 7.594 9.643 -15.853 1.00 86.50 78 PHE A C 1
ATOM 627 O O . PHE A 1 78 ? 8.325 9.336 -14.914 1.00 86.50 78 PHE A O 1
ATOM 634 N N . ARG A 1 79 ? 7.977 10.519 -16.784 1.00 83.19 79 ARG A N 1
ATOM 635 C CA . ARG A 1 79 ? 9.299 11.161 -16.794 1.00 83.19 79 ARG A CA 1
ATOM 636 C C . ARG A 1 79 ? 9.158 12.624 -16.409 1.00 83.19 79 ARG A C 1
ATOM 638 O O . ARG A 1 79 ? 8.395 13.353 -17.045 1.00 83.19 79 ARG A O 1
ATOM 645 N N . ARG A 1 80 ? 9.908 13.060 -15.398 1.00 80.50 80 ARG A N 1
ATOM 646 C CA . ARG A 1 80 ? 9.892 14.440 -14.908 1.00 80.50 80 ARG A CA 1
ATOM 647 C C . ARG A 1 80 ? 11.315 14.959 -14.778 1.00 80.50 80 ARG A C 1
ATOM 649 O O . ARG A 1 80 ? 12.050 14.526 -13.905 1.00 80.50 80 ARG A O 1
ATOM 656 N N . GLU A 1 81 ? 11.660 15.927 -15.623 1.00 79.81 81 GLU A N 1
ATOM 657 C CA . GLU A 1 81 ? 12.991 16.547 -15.677 1.00 79.81 81 GLU A CA 1
ATOM 658 C C . GLU A 1 81 ? 14.109 15.512 -15.894 1.00 79.81 81 GLU A C 1
ATOM 660 O O . GLU A 1 81 ? 14.387 15.169 -17.044 1.00 79.81 81 GLU A O 1
ATOM 665 N N . PHE A 1 82 ? 14.711 15.010 -14.815 1.00 73.31 82 PHE A N 1
ATOM 666 C CA . PHE A 1 82 ? 15.789 14.017 -14.829 1.00 73.31 82 PHE A CA 1
ATOM 667 C C . PHE A 1 82 ? 15.388 12.669 -14.207 1.00 73.31 82 PHE A C 1
ATOM 669 O O . PHE A 1 82 ? 16.120 11.699 -14.376 1.00 73.31 82 PHE A O 1
ATOM 676 N N . ASP A 1 83 ? 14.228 12.594 -13.549 1.00 79.56 83 ASP A N 1
ATOM 677 C CA . ASP A 1 83 ? 13.762 11.413 -12.821 1.00 79.56 83 ASP A CA 1
ATOM 678 C C . ASP A 1 83 ? 12.768 10.578 -13.646 1.00 79.56 83 A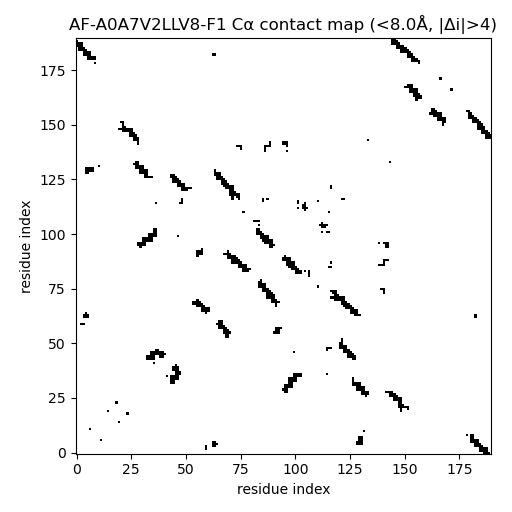SP A C 1
ATOM 680 O O . ASP A 1 83 ? 11.912 11.106 -14.374 1.00 79.56 83 ASP A O 1
ATOM 684 N N . ILE A 1 84 ? 12.848 9.253 -13.485 1.00 83.56 84 ILE A N 1
ATOM 685 C CA . ILE A 1 84 ? 11.875 8.291 -14.015 1.00 83.56 84 ILE A CA 1
ATOM 686 C C . ILE A 1 84 ? 11.074 7.704 -12.853 1.00 83.56 84 ILE A C 1
ATOM 688 O O . ILE A 1 84 ? 11.613 7.005 -11.994 1.00 83.56 84 ILE A O 1
ATOM 692 N N . TYR A 1 85 ? 9.768 7.953 -12.880 1.00 88.44 85 TYR A N 1
ATOM 693 C CA . TYR A 1 85 ? 8.789 7.346 -11.992 1.00 88.44 85 TYR A CA 1
ATOM 694 C C . TYR A 1 85 ? 8.050 6.221 -12.717 1.00 88.44 85 TYR A C 1
ATOM 696 O O . TYR A 1 85 ? 7.728 6.329 -13.904 1.00 88.44 85 TYR A O 1
ATOM 704 N N . TYR A 1 86 ? 7.736 5.161 -11.983 1.00 90.94 86 TYR A N 1
ATOM 705 C CA . TYR A 1 86 ? 6.931 4.046 -12.460 1.00 90.94 86 TYR A CA 1
ATOM 706 C C . TYR A 1 86 ? 5.681 3.920 -11.593 1.00 90.94 86 TYR A C 1
ATOM 708 O O . TYR A 1 86 ? 5.771 3.725 -10.381 1.00 90.94 86 TYR A O 1
ATOM 716 N N . PHE A 1 87 ? 4.515 3.992 -12.223 1.00 92.81 87 PHE A N 1
ATOM 717 C CA . PHE A 1 87 ? 3.243 3.634 -11.610 1.00 92.81 87 PHE A CA 1
ATOM 718 C C . PHE A 1 87 ? 2.975 2.168 -11.930 1.00 92.81 87 PHE A C 1
ATOM 720 O O . PHE A 1 87 ? 2.827 1.807 -13.094 1.00 92.81 87 PHE A O 1
ATOM 727 N N . VAL A 1 88 ? 2.971 1.307 -10.918 1.00 94.56 88 VAL A N 1
ATOM 728 C CA . VAL A 1 88 ? 2.970 -0.153 -11.082 1.00 94.56 88 VAL A CA 1
ATOM 729 C C . VAL A 1 88 ? 1.705 -0.736 -10.474 1.00 94.56 88 VAL A C 1
ATOM 731 O O . VAL A 1 88 ? 1.381 -0.406 -9.339 1.00 94.56 88 VAL A O 1
ATOM 734 N N . LEU A 1 89 ? 1.041 -1.657 -11.176 1.00 96.31 89 LEU A N 1
ATOM 735 C CA . LEU A 1 89 ? 0.047 -2.548 -10.572 1.00 96.31 89 LEU A CA 1
ATOM 736 C C . LEU A 1 89 ? 0.708 -3.902 -10.298 1.00 96.31 89 LEU A C 1
ATOM 738 O O . LEU A 1 89 ? 1.179 -4.565 -11.228 1.00 96.31 89 LEU A O 1
ATOM 742 N N . LEU A 1 90 ? 0.740 -4.314 -9.033 1.00 96.88 90 LEU A N 1
ATOM 743 C CA . LEU A 1 90 ? 1.403 -5.522 -8.551 1.00 96.88 90 LEU A CA 1
ATOM 744 C C . LEU A 1 90 ? 0.380 -6.517 -7.980 1.00 96.88 90 LEU A C 1
ATOM 746 O O . LEU A 1 90 ? -0.440 -6.158 -7.141 1.00 96.88 90 LEU A O 1
ATOM 750 N N . ASP A 1 91 ? 0.447 -7.779 -8.402 1.00 96.62 91 ASP A N 1
ATOM 751 C CA . ASP A 1 91 ? -0.301 -8.884 -7.794 1.00 96.62 91 ASP A CA 1
ATOM 752 C C . ASP A 1 91 ? 0.504 -9.501 -6.646 1.00 96.62 91 ASP A C 1
ATOM 754 O O . ASP A 1 91 ? 1.458 -10.247 -6.883 1.00 96.62 91 ASP A O 1
ATOM 758 N N . CYS A 1 92 ? 0.102 -9.198 -5.411 1.00 95.88 92 CYS A N 1
ATOM 759 C CA . CYS A 1 92 ? 0.658 -9.756 -4.175 1.00 95.88 92 CYS A CA 1
ATOM 760 C C . CYS A 1 92 ? -0.270 -10.815 -3.542 1.00 95.88 92 CYS A C 1
ATOM 762 O O . CYS A 1 92 ? -0.245 -11.014 -2.327 1.00 95.88 92 CYS A O 1
ATOM 764 N N . GLY A 1 93 ? -1.153 -11.439 -4.332 1.00 94.12 93 GLY A N 1
ATOM 765 C CA . GLY A 1 93 ? -2.311 -12.209 -3.852 1.00 94.12 93 GLY A CA 1
ATOM 766 C C . GLY A 1 93 ? -3.530 -11.320 -3.571 1.00 94.12 93 GLY A C 1
ATOM 767 O O . GLY A 1 93 ? -4.641 -11.808 -3.399 1.00 94.12 93 GLY A O 1
ATOM 768 N N . VAL A 1 94 ? -3.308 -10.007 -3.576 1.00 93.88 94 VAL A N 1
ATOM 769 C CA . VAL A 1 94 ? -4.278 -8.924 -3.704 1.00 93.88 94 VAL A CA 1
ATOM 770 C C . VAL A 1 94 ? -3.611 -7.871 -4.609 1.00 93.88 94 VAL A C 1
ATOM 772 O O . VAL A 1 94 ? -2.391 -7.696 -4.502 1.00 93.88 94 VAL A O 1
ATOM 775 N N . PRO A 1 95 ? -4.333 -7.203 -5.527 1.00 94.88 95 PRO A N 1
ATOM 776 C CA . PRO A 1 95 ? -3.764 -6.129 -6.333 1.00 94.88 95 PRO A CA 1
ATOM 777 C C . PRO A 1 95 ? -3.381 -4.931 -5.458 1.00 94.88 95 PRO A C 1
ATOM 779 O O . PRO A 1 95 ? -4.174 -4.462 -4.637 1.00 94.88 95 PRO A O 1
ATOM 782 N N . VAL A 1 96 ? -2.168 -4.422 -5.657 1.00 94.75 96 VAL A N 1
ATOM 783 C CA . VAL A 1 96 ? -1.638 -3.238 -4.977 1.00 94.75 96 VAL A CA 1
ATOM 784 C C . VAL A 1 96 ? -0.945 -2.331 -5.985 1.00 94.75 96 VAL A C 1
ATOM 786 O O . VAL A 1 96 ? -0.208 -2.798 -6.852 1.00 94.75 96 VAL A O 1
ATOM 789 N N . SER A 1 97 ? -1.178 -1.034 -5.853 1.00 94.44 97 SER A N 1
ATOM 790 C CA . SER A 1 97 ? -0.543 0.008 -6.655 1.00 94.44 97 SER A CA 1
ATOM 791 C C . SER A 1 97 ? 0.769 0.432 -5.986 1.00 94.44 97 SER A C 1
ATOM 793 O O . SER A 1 97 ? 0.871 0.441 -4.759 1.00 94.44 97 SER A O 1
ATOM 795 N N . LEU A 1 98 ? 1.796 0.728 -6.780 1.00 93.81 98 LEU A N 1
ATOM 796 C CA . LEU A 1 98 ? 3.068 1.278 -6.311 1.00 93.81 98 LEU A CA 1
ATOM 797 C C . LEU A 1 98 ? 3.381 2.535 -7.113 1.00 93.81 98 LEU A C 1
ATOM 799 O O . LEU A 1 98 ? 3.282 2.509 -8.341 1.00 93.81 98 LEU A O 1
ATOM 803 N N . THR A 1 99 ? 3.845 3.591 -6.455 1.00 93.06 99 THR A N 1
ATOM 804 C CA . THR A 1 99 ? 4.675 4.603 -7.118 1.00 93.06 99 THR A CA 1
ATOM 805 C C . THR A 1 99 ? 6.131 4.293 -6.795 1.00 93.06 99 THR A C 1
ATOM 807 O O . THR A 1 99 ? 6.501 4.252 -5.621 1.00 93.06 99 THR A O 1
ATOM 810 N N . THR A 1 100 ? 6.970 4.056 -7.804 1.00 92.31 100 THR A N 1
ATOM 811 C CA . THR A 1 100 ? 8.395 3.753 -7.600 1.00 92.31 100 THR A CA 1
ATOM 812 C C . THR A 1 100 ? 9.312 4.699 -8.368 1.00 92.31 100 THR A C 1
ATOM 814 O O . THR A 1 100 ? 8.923 5.264 -9.389 1.00 92.31 100 THR A O 1
ATOM 817 N N . VAL A 1 101 ? 10.539 4.868 -7.877 1.00 90.88 101 VAL A N 1
ATOM 818 C CA . VAL A 1 101 ? 11.605 5.651 -8.520 1.00 90.88 101 VAL A CA 1
ATOM 819 C C . VAL A 1 101 ? 12.913 4.857 -8.528 1.00 90.88 101 VAL A C 1
ATOM 821 O O . VAL A 1 101 ? 13.223 4.144 -7.571 1.00 90.88 101 VAL A O 1
ATOM 824 N N . ASP A 1 102 ? 13.672 4.969 -9.617 1.00 86.81 102 ASP A N 1
ATOM 825 C CA . ASP A 1 102 ? 14.991 4.350 -9.798 1.00 86.81 102 ASP A CA 1
ATOM 826 C C . ASP A 1 102 ? 16.003 5.466 -10.104 1.00 86.81 102 ASP A C 1
ATOM 828 O O . ASP A 1 102 ? 16.133 5.888 -11.251 1.00 86.81 102 ASP A O 1
ATOM 832 N N . PHE A 1 103 ? 16.666 5.998 -9.069 1.00 84.12 103 PHE A N 1
ATOM 833 C CA . PHE A 1 103 ? 17.621 7.112 -9.210 1.00 84.12 103 PHE A CA 1
ATOM 834 C C . PHE A 1 103 ? 18.915 6.717 -9.945 1.00 84.12 103 PHE A C 1
ATOM 836 O O . PHE A 1 103 ? 19.625 7.591 -10.438 1.00 84.12 103 PHE A O 1
ATOM 843 N N . ASP A 1 104 ? 19.202 5.415 -10.048 1.00 79.06 104 ASP A N 1
ATOM 844 C CA . ASP A 1 104 ? 20.326 4.869 -10.816 1.00 79.06 104 ASP A CA 1
ATOM 845 C C . ASP A 1 104 ? 19.940 4.564 -12.283 1.00 79.06 104 ASP A C 1
ATOM 847 O O . ASP A 1 104 ? 20.783 4.134 -13.078 1.00 79.06 104 ASP A O 1
ATOM 851 N N . ALA A 1 105 ? 18.679 4.781 -12.682 1.00 76.38 105 ALA A N 1
ATOM 852 C CA . ALA A 1 105 ? 18.251 4.605 -14.065 1.00 76.38 105 ALA A CA 1
ATOM 853 C C . ALA A 1 105 ? 18.820 5.711 -14.967 1.00 76.38 105 ALA A C 1
ATOM 855 O O . ALA A 1 105 ? 18.470 6.881 -14.836 1.00 76.38 105 ALA A O 1
ATOM 856 N N . ASP A 1 106 ? 19.637 5.329 -15.952 1.00 69.12 106 ASP A N 1
ATOM 857 C CA . ASP A 1 106 ? 20.079 6.238 -17.014 1.00 69.12 106 ASP A CA 1
ATOM 858 C C . ASP A 1 106 ? 18.855 6.760 -17.801 1.00 69.12 106 ASP A C 1
ATOM 860 O O . ASP A 1 106 ? 18.183 5.952 -18.460 1.00 69.12 106 ASP A O 1
ATOM 864 N N . PRO A 1 107 ? 18.574 8.081 -17.815 1.00 59.84 107 PRO A N 1
ATOM 865 C CA . PRO A 1 107 ? 17.446 8.653 -18.555 1.00 59.84 107 PRO A CA 1
ATOM 866 C C . PRO A 1 107 ? 17.481 8.370 -20.067 1.00 59.84 107 PRO A C 1
ATOM 868 O O . PRO A 1 107 ? 16.444 8.419 -20.736 1.00 59.84 107 PRO A O 1
ATOM 871 N N . GLY A 1 108 ? 18.660 8.057 -20.619 1.00 56.44 108 GLY A N 1
ATOM 872 C CA . GLY A 1 108 ? 18.860 7.641 -22.008 1.00 56.44 108 GLY A CA 1
ATOM 873 C C . GLY A 1 108 ? 18.581 6.159 -22.286 1.00 56.44 108 GLY A C 1
ATOM 874 O O . GLY A 1 108 ? 18.400 5.793 -23.448 1.00 56.44 108 GLY A O 1
ATOM 875 N N . SER A 1 109 ? 18.493 5.307 -21.258 1.00 57.84 109 SER A N 1
ATOM 876 C CA . SER A 1 109 ? 18.252 3.858 -21.404 1.00 57.84 109 SER A CA 1
ATOM 877 C C . SER A 1 109 ? 16.799 3.496 -21.748 1.00 57.84 109 SER A C 1
ATOM 879 O O . SER A 1 109 ? 16.508 2.361 -22.133 1.00 57.84 109 SER A O 1
ATOM 881 N N . GLY A 1 110 ? 15.884 4.467 -21.667 1.00 56.09 110 GLY A N 1
ATOM 882 C CA . GLY A 1 110 ? 14.453 4.262 -21.876 1.00 56.09 110 GLY A CA 1
ATOM 883 C C . GLY A 1 110 ? 13.815 3.522 -20.702 1.00 56.09 110 GLY A C 1
ATOM 884 O O . GLY A 1 110 ? 14.226 3.682 -19.560 1.00 56.09 110 GLY A O 1
ATOM 885 N N . ASP A 1 111 ? 12.822 2.680 -20.977 1.00 54.56 111 ASP A N 1
ATOM 886 C CA . ASP A 1 111 ? 12.076 1.971 -19.924 1.00 54.56 111 ASP A CA 1
ATOM 887 C C . ASP A 1 111 ? 12.853 0.755 -19.365 1.00 54.56 111 ASP A C 1
ATOM 889 O O . ASP A 1 111 ? 12.272 -0.110 -18.718 1.00 54.56 111 ASP A O 1
ATOM 893 N N . LEU A 1 112 ? 14.159 0.662 -19.653 1.00 57.31 112 LEU A N 1
ATOM 894 C CA . LEU A 1 112 ? 15.061 -0.461 -19.364 1.00 57.31 112 LEU A CA 1
ATOM 895 C C . LEU A 1 112 ? 16.013 -0.184 -18.186 1.00 57.31 112 LEU A C 1
ATOM 897 O O . LEU A 1 112 ? 17.066 -0.822 -18.094 1.00 57.31 112 LEU A O 1
ATOM 901 N N . GLY A 1 113 ? 15.650 0.740 -17.287 1.00 62.25 113 GLY A N 1
ATOM 902 C CA . GLY A 1 113 ? 16.374 0.975 -16.034 1.00 62.25 113 GLY A CA 1
ATOM 903 C C . GLY A 1 113 ? 16.684 -0.339 -15.306 1.00 62.25 113 GLY A C 1
ATOM 904 O O . GLY A 1 113 ? 15.925 -1.314 -15.390 1.00 62.25 113 GLY A O 1
ATOM 905 N N . GLN A 1 114 ? 17.821 -0.408 -14.609 1.00 70.56 114 GLN A N 1
ATOM 906 C CA . GLN A 1 114 ? 18.325 -1.675 -14.067 1.00 70.56 114 GLN A CA 1
ATOM 907 C C . GLN A 1 114 ? 17.299 -2.358 -13.142 1.00 70.56 114 GLN A C 1
ATOM 909 O O . GLN A 1 114 ? 17.207 -3.597 -13.134 1.00 70.56 114 GLN A O 1
ATOM 914 N N . HIS A 1 115 ? 16.472 -1.561 -12.458 1.00 80.88 115 HIS A N 1
ATOM 915 C CA . HIS A 1 115 ? 15.413 -1.993 -11.550 1.00 80.88 115 HIS A CA 1
ATOM 916 C C . HIS A 1 115 ? 13.993 -1.717 -12.081 1.00 80.88 115 HIS A C 1
ATOM 918 O O . HIS A 1 115 ? 13.024 -1.839 -11.329 1.00 80.88 115 HIS A O 1
ATOM 924 N N . ALA A 1 116 ? 13.844 -1.432 -13.381 1.00 86.12 116 ALA A N 1
ATOM 925 C CA . ALA A 1 116 ? 12.563 -1.126 -14.013 1.00 86.12 116 ALA A CA 1
ATOM 926 C C . ALA A 1 116 ? 11.509 -2.245 -13.794 1.00 86.12 116 ALA A C 1
ATOM 928 O O . ALA A 1 116 ? 11.771 -3.429 -14.088 1.00 86.12 116 ALA A O 1
ATOM 929 N N . PRO A 1 117 ? 10.311 -1.897 -13.283 1.00 88.31 117 PRO A N 1
ATOM 930 C CA . PRO A 1 117 ? 9.236 -2.836 -12.979 1.00 88.31 117 PRO A CA 1
ATOM 931 C C . PRO A 1 117 ? 8.447 -3.220 -14.242 1.00 88.31 117 PRO A C 1
ATOM 933 O O . PRO A 1 117 ? 7.378 -2.695 -14.531 1.00 88.31 117 PRO A O 1
ATOM 936 N N . HIS A 1 118 ? 8.978 -4.164 -15.021 1.00 89.00 118 HIS A N 1
ATOM 937 C CA . HIS A 1 118 ? 8.319 -4.640 -16.243 1.00 89.00 118 HIS A CA 1
ATOM 938 C C . HIS A 1 118 ? 7.184 -5.652 -15.982 1.00 89.00 118 HIS A C 1
ATOM 940 O O . HIS A 1 118 ? 7.367 -6.550 -15.154 1.00 89.00 118 HIS A O 1
ATOM 946 N N . PRO A 1 119 ? 6.090 -5.636 -16.773 1.00 92.19 119 PRO A N 1
ATOM 947 C CA . PRO A 1 119 ? 5.032 -6.642 -16.718 1.00 92.19 119 PRO A CA 1
ATOM 948 C C . PRO A 1 119 ? 5.557 -8.077 -16.805 1.00 92.19 119 PRO A C 1
ATOM 950 O O . PRO A 1 119 ? 6.459 -8.402 -17.582 1.00 92.19 119 PRO A O 1
ATOM 953 N N . GLY A 1 120 ? 4.999 -8.950 -15.972 1.00 91.12 120 GLY A N 1
ATOM 954 C CA . GLY A 1 120 ? 5.411 -10.344 -15.839 1.00 91.12 120 GLY A CA 1
ATOM 955 C C . GLY A 1 120 ? 6.684 -10.582 -15.020 1.00 91.12 120 GLY A C 1
ATOM 956 O O . GLY A 1 120 ? 6.970 -11.742 -14.715 1.00 91.12 120 GLY A O 1
ATOM 957 N N . ARG A 1 121 ? 7.435 -9.539 -14.635 1.00 91.81 121 ARG A N 1
ATOM 958 C CA . ARG A 1 121 ? 8.517 -9.649 -13.642 1.00 91.81 121 ARG A CA 1
ATOM 959 C C . ARG A 1 121 ? 7.956 -9.662 -12.227 1.00 91.81 121 ARG A C 1
ATOM 961 O O . ARG A 1 121 ? 6.805 -9.302 -12.000 1.00 91.81 121 ARG A O 1
ATOM 968 N N . TRP A 1 122 ? 8.798 -10.079 -11.292 1.00 94.69 122 TRP A N 1
ATOM 969 C CA . TRP A 1 122 ? 8.485 -10.107 -9.873 1.00 94.69 122 TRP A CA 1
ATOM 970 C C . TRP A 1 122 ? 9.259 -9.019 -9.142 1.00 94.69 122 TRP A C 1
ATOM 972 O O . TRP A 1 122 ? 10.444 -8.808 -9.415 1.00 94.69 122 TRP A O 1
ATOM 982 N N . LEU A 1 123 ? 8.586 -8.347 -8.216 1.00 95.69 123 LEU A N 1
ATOM 983 C CA . LEU A 1 123 ? 9.179 -7.381 -7.299 1.00 95.69 123 LEU A CA 1
ATOM 984 C C . LEU A 1 123 ? 9.033 -7.897 -5.870 1.00 95.69 123 LEU A C 1
ATOM 986 O O . LEU A 1 123 ? 8.053 -8.571 -5.548 1.00 95.69 123 LEU A O 1
ATOM 990 N N . MET A 1 124 ? 9.974 -7.538 -5.008 1.00 96.62 124 MET A N 1
ATOM 991 C CA . MET A 1 124 ? 9.798 -7.589 -3.559 1.00 96.62 124 MET A CA 1
ATOM 992 C C . MET A 1 124 ? 10.191 -6.250 -2.945 1.00 96.62 124 MET A C 1
ATOM 994 O O . MET A 1 124 ? 10.952 -5.496 -3.553 1.00 96.62 124 MET A O 1
ATOM 998 N N . GLY A 1 125 ? 9.705 -5.963 -1.745 1.00 96.75 125 GLY A N 1
ATOM 999 C CA . GLY A 1 125 ? 10.043 -4.725 -1.060 1.00 96.75 125 GLY A CA 1
ATOM 1000 C C . GLY A 1 125 ? 9.324 -4.548 0.266 1.00 96.75 125 GLY A C 1
ATOM 1001 O O . GLY A 1 125 ? 8.617 -5.440 0.745 1.00 96.75 125 GLY A O 1
ATOM 1002 N N . ILE A 1 126 ? 9.522 -3.373 0.854 1.00 97.69 126 ILE A N 1
ATOM 1003 C CA . ILE A 1 126 ? 8.882 -2.928 2.091 1.00 97.69 126 ILE A CA 1
ATOM 1004 C C . ILE A 1 126 ? 8.449 -1.475 1.913 1.00 97.69 126 ILE A C 1
ATOM 1006 O O . ILE A 1 126 ? 9.235 -0.657 1.446 1.00 97.69 126 ILE A O 1
ATOM 1010 N N . GLY A 1 127 ? 7.239 -1.132 2.349 1.00 95.88 127 GLY A N 1
ATOM 1011 C CA . GLY A 1 127 ? 6.763 0.252 2.357 1.00 95.88 127 GLY A CA 1
ATOM 1012 C C . GLY A 1 127 ? 5.569 0.471 3.279 1.00 95.88 127 GLY A C 1
ATOM 1013 O O . GLY A 1 127 ? 5.156 -0.436 4.009 1.00 95.88 127 GLY A O 1
ATOM 1014 N N . TYR A 1 128 ? 5.008 1.675 3.230 1.00 93.31 128 TYR A N 1
ATOM 1015 C CA . TYR A 1 128 ? 3.787 2.046 3.946 1.00 93.31 128 TYR A CA 1
ATOM 1016 C C . TYR A 1 128 ? 2.580 1.953 3.015 1.00 93.31 128 TYR A C 1
ATOM 1018 O O . TYR A 1 128 ? 2.601 2.507 1.920 1.00 93.31 128 TYR A O 1
ATOM 1026 N N . LEU A 1 129 ? 1.541 1.248 3.455 1.00 91.38 129 LEU A N 1
ATOM 1027 C CA . LEU A 1 129 ? 0.330 0.989 2.690 1.00 91.38 129 LEU A CA 1
ATOM 1028 C C . LEU A 1 129 ? -0.778 1.964 3.103 1.00 91.38 129 LEU A C 1
ATOM 1030 O O . LEU A 1 129 ? -1.214 1.996 4.262 1.00 91.38 129 LEU A O 1
ATOM 1034 N N . ALA A 1 130 ? -1.243 2.737 2.131 1.00 87.75 130 ALA A N 1
ATOM 1035 C CA . ALA A 1 130 ? -2.336 3.684 2.252 1.00 87.75 130 ALA A CA 1
ATOM 1036 C C . ALA A 1 130 ? -3.589 3.182 1.513 1.00 87.75 130 ALA A C 1
ATOM 1038 O O . ALA A 1 130 ? -3.560 2.239 0.717 1.00 87.75 130 ALA A O 1
ATOM 1039 N N . LEU A 1 131 ? -4.712 3.838 1.804 1.00 83.88 131 LEU A N 1
ATOM 1040 C CA . LEU A 1 131 ? -5.956 3.702 1.054 1.00 83.88 131 LEU A CA 1
ATOM 1041 C C . LEU A 1 131 ? -6.105 4.929 0.140 1.00 83.88 131 LEU A C 1
ATOM 1043 O O . LEU A 1 131 ? -5.986 6.053 0.632 1.00 83.88 131 LEU A O 1
ATOM 1047 N N . ALA A 1 132 ? -6.430 4.719 -1.137 1.00 78.81 132 ALA A N 1
ATOM 1048 C CA . ALA A 1 132 ? -6.875 5.764 -2.060 1.00 78.81 132 ALA A CA 1
ATOM 1049 C C . ALA A 1 132 ? -8.176 5.378 -2.813 1.00 78.81 132 ALA A C 1
ATOM 1051 O O . ALA A 1 132 ? -8.547 4.202 -2.905 1.00 78.81 132 ALA A O 1
ATOM 1052 N N . TRP A 1 133 ? -8.919 6.380 -3.302 1.00 74.62 133 TRP A N 1
ATOM 1053 C CA . TRP A 1 133 ? -10.277 6.225 -3.853 1.00 74.62 133 TRP A CA 1
ATOM 1054 C C . TRP A 1 133 ? -10.336 6.498 -5.354 1.00 74.62 133 TRP A C 1
ATOM 1056 O O . TRP A 1 133 ? -9.556 7.282 -5.884 1.00 74.62 133 TRP A O 1
ATOM 1066 N N . GLY A 1 134 ? -11.318 5.893 -6.033 1.00 57.16 134 GLY A N 1
ATOM 1067 C CA . GLY A 1 134 ? -11.520 6.065 -7.480 1.00 57.16 134 GLY A CA 1
ATOM 1068 C C . GLY A 1 134 ? -11.765 7.514 -7.922 1.00 57.16 134 GLY A C 1
ATOM 1069 O O . GLY A 1 134 ? -11.466 7.862 -9.060 1.00 57.16 134 GLY A O 1
ATOM 1070 N N . ASP A 1 135 ? -12.262 8.358 -7.018 1.00 54.34 135 ASP A N 1
ATOM 1071 C CA . ASP A 1 135 ? -12.561 9.770 -7.273 1.00 54.34 135 ASP A CA 1
ATOM 1072 C C . ASP A 1 135 ? -11.283 10.638 -7.266 1.00 54.34 135 ASP A C 1
ATOM 1074 O O . ASP A 1 135 ? -11.219 11.671 -7.933 1.00 54.34 135 ASP A O 1
ATOM 1078 N N . THR A 1 136 ? -10.236 10.199 -6.554 1.00 53.75 136 THR A N 1
ATOM 1079 C CA . THR A 1 136 ? -8.886 10.788 -6.568 1.00 53.75 136 THR A CA 1
ATOM 1080 C C . THR A 1 136 ? -8.060 10.159 -7.691 1.00 53.75 136 THR A C 1
ATOM 1082 O O . THR A 1 136 ? -7.157 9.355 -7.461 1.00 53.75 136 THR A O 1
ATOM 1085 N N . ALA A 1 137 ? -8.426 10.491 -8.929 1.00 49.00 137 ALA A N 1
ATOM 1086 C CA . ALA A 1 137 ? -7.840 9.936 -10.146 1.00 49.00 137 ALA A CA 1
ATOM 1087 C C . ALA A 1 137 ? -6.426 10.489 -10.435 1.00 49.00 137 ALA A C 1
ATOM 1089 O O . ALA A 1 137 ? -6.263 11.361 -11.287 1.00 49.00 137 ALA A O 1
ATOM 1090 N N . GLU A 1 138 ? -5.409 9.967 -9.741 1.00 58.09 138 GLU A N 1
ATOM 1091 C CA . GLU A 1 138 ? -3.993 10.301 -9.997 1.00 58.09 138 GLU A CA 1
ATOM 1092 C C . GLU A 1 138 ? -3.088 9.089 -10.281 1.00 58.09 138 GLU A C 1
ATOM 1094 O O . GLU A 1 138 ? -2.099 9.244 -10.994 1.00 58.09 138 GLU A O 1
ATOM 1099 N N . HIS A 1 139 ? -3.417 7.882 -9.801 1.00 68.25 139 HIS A N 1
ATOM 1100 C CA . HIS A 1 139 ? -2.600 6.685 -10.053 1.00 68.25 139 HIS A CA 1
ATOM 1101 C C . HIS A 1 139 ? -3.163 5.867 -11.236 1.00 68.25 139 HIS A C 1
ATOM 1103 O O . HIS A 1 139 ? -4.266 5.317 -11.128 1.00 68.25 139 HIS A O 1
ATOM 1109 N N . PRO A 1 140 ? -2.461 5.790 -12.386 1.00 78.75 140 PRO A N 1
ATOM 1110 C CA . PRO A 1 140 ? -3.005 5.200 -13.614 1.00 78.75 140 PRO A CA 1
ATOM 1111 C C . PRO A 1 140 ? -3.073 3.666 -13.581 1.00 78.75 140 PRO A C 1
ATOM 1113 O O . PRO A 1 140 ? -3.832 3.061 -14.338 1.00 78.75 140 PRO A O 1
ATOM 1116 N N . CYS A 1 141 ? -2.293 3.024 -12.709 1.00 88.44 141 CYS A N 1
ATOM 1117 C CA . CYS A 1 141 ? -2.189 1.572 -12.592 1.00 88.44 141 CYS A CA 1
ATOM 1118 C C . CYS A 1 141 ? -2.823 1.093 -11.278 1.00 88.44 141 CYS A C 1
ATOM 1120 O O . CYS A 1 141 ? -2.124 0.689 -10.354 1.00 88.44 141 CYS A O 1
ATOM 1122 N N . THR A 1 142 ? -4.157 1.120 -11.217 1.00 89.19 142 THR A N 1
ATOM 1123 C CA . THR A 1 142 ? -4.957 0.758 -10.033 1.00 89.19 142 THR A CA 1
ATOM 1124 C C . THR A 1 142 ? -5.980 -0.340 -10.332 1.00 89.19 142 THR A C 1
ATOM 1126 O O . THR A 1 142 ? -6.391 -0.552 -11.474 1.00 89.19 142 THR A O 1
ATOM 1129 N N . GLN A 1 143 ? -6.429 -1.043 -9.288 1.00 91.12 143 GLN A N 1
ATOM 1130 C CA . GLN A 1 143 ? -7.568 -1.958 -9.354 1.00 91.12 143 GLN A CA 1
ATOM 1131 C C . GLN A 1 143 ? -8.426 -1.811 -8.096 1.00 91.12 143 GLN A C 1
ATOM 1133 O O . GLN A 1 143 ? -7.928 -1.928 -6.976 1.00 91.12 143 GLN A O 1
ATOM 1138 N N . THR A 1 144 ? -9.726 -1.580 -8.285 1.00 89.94 144 THR A N 1
ATOM 1139 C CA . THR A 1 144 ? -10.674 -1.427 -7.179 1.00 89.94 144 THR A CA 1
ATOM 1140 C C . THR A 1 144 ? -10.935 -2.755 -6.471 1.00 89.94 144 THR A C 1
ATOM 1142 O O . THR A 1 144 ? -11.233 -3.774 -7.094 1.00 89.94 144 THR A O 1
ATOM 1145 N N . LEU A 1 145 ? -10.891 -2.696 -5.148 1.00 91.38 145 LEU A N 1
ATOM 1146 C CA . LEU A 1 145 ? -11.223 -3.722 -4.175 1.00 91.38 145 LEU A CA 1
ATOM 1147 C C . LEU A 1 145 ? -12.466 -3.314 -3.385 1.00 91.38 145 LEU A C 1
ATOM 1149 O O . LEU A 1 145 ? -12.857 -2.143 -3.355 1.00 91.38 145 LEU A O 1
ATOM 1153 N N . SER A 1 146 ? -13.072 -4.290 -2.713 1.00 91.56 146 SER A N 1
ATOM 1154 C CA . SER A 1 146 ? -14.151 -4.057 -1.755 1.00 91.56 146 SER A CA 1
ATOM 1155 C C . SER A 1 146 ? -13.778 -4.627 -0.394 1.00 91.56 146 SER A C 1
ATOM 1157 O O . SER A 1 146 ? -13.148 -5.677 -0.292 1.00 91.56 146 SER A O 1
ATOM 1159 N N . GLY A 1 147 ? -14.186 -3.957 0.676 1.00 91.94 147 GLY A N 1
ATOM 1160 C CA . GLY A 1 147 ? -13.926 -4.432 2.030 1.00 91.94 147 GLY A CA 1
ATOM 1161 C C . GLY A 1 147 ? -14.795 -3.737 3.061 1.00 91.94 147 GLY A C 1
ATOM 1162 O O . GLY A 1 147 ? -15.394 -2.700 2.793 1.00 91.94 147 GLY A O 1
ATOM 1163 N N . THR A 1 148 ? -14.885 -4.325 4.248 1.00 92.94 148 THR A N 1
ATOM 1164 C CA . THR A 1 148 ? -15.682 -3.788 5.361 1.00 92.94 148 THR A CA 1
ATOM 1165 C C . THR A 1 148 ? -14.770 -3.341 6.492 1.00 92.94 148 THR A C 1
ATOM 1167 O O . THR A 1 148 ? -13.860 -4.078 6.871 1.00 92.94 148 THR A O 1
ATOM 1170 N N . VAL A 1 149 ? -15.023 -2.160 7.058 1.00 91.25 149 VAL A N 1
ATOM 1171 C CA . VAL A 1 149 ? -14.294 -1.651 8.229 1.00 91.25 149 VAL A CA 1
ATOM 1172 C C . VAL A 1 149 ? -14.590 -2.519 9.455 1.00 91.25 149 VAL A C 1
ATOM 1174 O O . VAL A 1 149 ? -15.735 -2.615 9.897 1.00 91.25 149 VAL A O 1
ATOM 1177 N N . THR A 1 150 ? -13.555 -3.130 10.029 1.00 93.00 150 THR A N 1
ATOM 1178 C CA . THR A 1 150 ? -13.643 -3.995 11.218 1.00 93.00 150 THR A CA 1
ATOM 1179 C C . THR A 1 150 ? -13.011 -3.383 12.466 1.00 93.00 150 THR A C 1
ATOM 1181 O O . THR A 1 150 ? -13.375 -3.776 13.571 1.00 93.00 150 THR A O 1
ATOM 1184 N N . ALA A 1 151 ? -12.094 -2.423 12.319 1.00 89.69 151 ALA A N 1
ATOM 1185 C CA . ALA A 1 151 ? -11.575 -1.616 13.424 1.00 89.69 151 ALA A CA 1
ATOM 1186 C C . ALA A 1 151 ? -11.197 -0.205 12.949 1.00 89.69 151 ALA A C 1
ATOM 1188 O O . ALA A 1 151 ? -10.881 -0.003 11.775 1.00 89.69 151 ALA A O 1
ATOM 1189 N N . LEU A 1 152 ? -11.215 0.756 13.875 1.00 87.50 152 LEU A N 1
ATOM 1190 C CA . LEU A 1 152 ? -10.733 2.118 13.652 1.00 87.50 152 LEU A CA 1
ATOM 119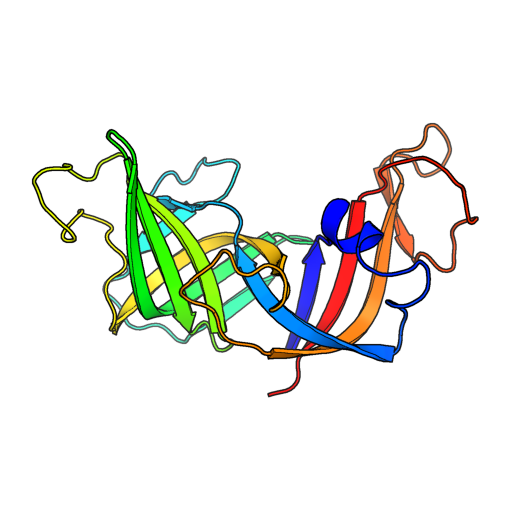1 C C . LEU A 1 152 ? -9.998 2.602 14.909 1.00 87.50 152 LEU A C 1
ATOM 1193 O O . LEU A 1 152 ? -10.599 2.821 15.966 1.00 87.50 152 LEU A O 1
ATOM 1197 N N . ASP A 1 153 ? -8.682 2.743 14.781 1.00 86.94 153 ASP A N 1
ATOM 1198 C CA . ASP A 1 153 ? -7.785 3.228 15.827 1.00 86.94 153 ASP A CA 1
ATOM 1199 C C . ASP A 1 153 ? -7.290 4.640 15.514 1.00 86.94 153 ASP A C 1
ATOM 1201 O O . ASP A 1 153 ? -7.062 5.008 14.362 1.00 86.94 153 ASP A O 1
ATOM 1205 N N . ARG A 1 154 ? -7.045 5.418 16.567 1.00 84.19 154 ARG A N 1
ATOM 1206 C CA . ARG A 1 154 ? -6.418 6.739 16.507 1.00 84.19 154 ARG A CA 1
ATOM 1207 C C . ARG A 1 154 ? -5.141 6.764 17.332 1.00 84.19 154 ARG A C 1
ATOM 1209 O O . ARG A 1 154 ? -5.147 6.352 18.494 1.00 84.19 154 ARG A O 1
ATOM 1216 N N . LEU A 1 155 ? -4.062 7.289 16.760 1.00 84.00 155 LEU A N 1
ATOM 1217 C CA . LEU A 1 155 ? -2.843 7.636 17.485 1.00 84.00 155 LEU A CA 1
ATOM 1218 C C . LEU A 1 155 ? -3.049 8.981 18.182 1.00 84.00 155 LEU A C 1
ATOM 1220 O O . LEU A 1 155 ? -3.155 10.017 17.528 1.00 84.00 155 LEU A O 1
ATOM 1224 N N . VAL A 1 156 ? -3.087 8.969 19.511 1.00 78.00 156 VAL A N 1
ATOM 1225 C CA . VAL A 1 156 ? -3.300 10.174 20.315 1.00 78.00 156 VAL A CA 1
ATOM 1226 C C . VAL A 1 156 ? -1.988 10.944 20.451 1.00 78.00 156 VAL A C 1
ATOM 1228 O O . VAL A 1 156 ? -1.125 10.588 21.251 1.00 78.00 156 VAL A O 1
ATOM 1231 N N . LEU A 1 157 ? -1.849 12.045 19.712 1.00 77.31 157 LEU A N 1
ATOM 1232 C CA . LEU A 1 157 ? -0.676 12.938 19.780 1.00 77.31 157 LEU A CA 1
ATOM 1233 C C . LEU A 1 157 ? -0.888 14.141 20.718 1.00 77.31 157 LEU A C 1
ATOM 1235 O O . LEU A 1 157 ? -0.149 15.124 20.691 1.00 77.31 157 LEU A O 1
ATOM 1239 N N . ARG A 1 158 ? -1.906 14.065 21.581 1.00 75.69 158 ARG A N 1
ATOM 1240 C CA . ARG A 1 158 ? -2.291 15.122 22.524 1.00 75.69 158 ARG A CA 1
ATOM 1241 C C . ARG A 1 158 ? -1.484 15.028 23.829 1.00 75.69 158 ARG A C 1
ATOM 1243 O O . ARG A 1 158 ? -1.422 13.938 24.398 1.00 75.69 158 ARG A O 1
ATOM 1250 N N . PRO A 1 159 ? -0.902 16.132 24.343 1.00 76.12 159 PRO A N 1
ATOM 1251 C CA . PRO A 1 159 ? -0.201 16.130 25.627 1.00 76.12 159 PRO A CA 1
ATOM 1252 C C . PRO A 1 159 ? -1.102 15.666 26.779 1.00 76.12 159 PRO A C 1
ATOM 1254 O O . PRO A 1 159 ? -2.190 16.204 26.980 1.00 76.12 159 PRO A O 1
ATOM 1257 N N . GLY A 1 160 ? -0.635 14.683 27.553 1.00 78.69 160 GLY A N 1
ATOM 1258 C CA . GLY A 1 160 ? -1.356 14.129 28.701 1.00 78.69 160 GLY A CA 1
ATOM 1259 C C . GLY A 1 160 ? -1.295 12.597 28.772 1.00 78.69 160 GLY A C 1
ATOM 1260 O O . GLY A 1 160 ? -0.528 11.967 28.038 1.00 78.69 160 GLY A O 1
ATOM 1261 N N . PRO A 1 161 ? -2.092 11.972 29.660 1.00 76.38 161 PRO A N 1
ATOM 1262 C CA . PRO A 1 161 ? -2.177 10.519 29.767 1.00 76.38 161 PRO A CA 1
ATOM 1263 C C . PRO A 1 161 ? -2.649 9.891 28.449 1.00 76.38 161 PRO A C 1
ATOM 1265 O O . PRO A 1 161 ? -3.765 10.142 27.993 1.00 76.38 161 PRO A O 1
ATOM 1268 N N . GLY A 1 162 ? -1.800 9.058 27.849 1.00 73.56 162 GLY A N 1
ATOM 1269 C CA . GLY A 1 162 ? -2.062 8.440 26.548 1.00 73.56 162 GLY A CA 1
ATOM 1270 C C . GLY A 1 162 ? -1.418 9.137 25.347 1.00 73.56 162 GLY A C 1
ATOM 1271 O O . GLY A 1 162 ? -1.677 8.714 24.225 1.00 73.56 162 GLY A O 1
ATOM 1272 N N . PHE A 1 163 ? -0.568 10.150 25.547 1.00 83.50 163 PHE A N 1
ATOM 1273 C CA . PHE A 1 163 ? 0.296 10.665 24.479 1.00 83.50 163 PHE A CA 1
ATOM 1274 C C . PHE A 1 163 ? 1.118 9.532 23.837 1.00 83.50 163 PHE A C 1
ATOM 1276 O O . PHE A 1 163 ? 1.713 8.714 24.542 1.00 83.50 163 PHE A O 1
ATOM 1283 N N . GLY A 1 164 ? 1.137 9.481 22.504 1.00 81.06 164 GLY A N 1
ATOM 1284 C CA . GLY A 1 164 ? 1.818 8.449 21.722 1.00 81.06 164 GLY A CA 1
ATOM 1285 C C . GLY A 1 164 ? 1.135 7.076 21.743 1.00 81.06 164 GLY A C 1
ATOM 1286 O O . GLY A 1 164 ? 1.720 6.109 21.264 1.00 81.06 164 GLY A O 1
ATOM 1287 N N . GLN A 1 165 ? -0.080 6.954 22.295 1.00 83.75 165 GLN A N 1
ATOM 1288 C CA . GLN A 1 165 ? -0.803 5.681 22.363 1.00 83.75 165 GLN A CA 1
ATOM 1289 C C . GLN A 1 165 ? -1.884 5.570 21.289 1.00 83.75 165 GLN A C 1
ATOM 1291 O O . GLN A 1 165 ? -2.607 6.523 20.997 1.00 83.75 165 GLN A O 1
ATOM 1296 N N . LEU A 1 166 ? -2.026 4.362 20.749 1.00 83.06 166 LEU A N 1
ATOM 1297 C CA . LEU A 1 166 ? -3.111 3.992 19.846 1.00 83.06 166 LEU A CA 1
ATOM 1298 C C . LEU A 1 166 ? -4.334 3.563 20.653 1.00 83.06 166 LEU A C 1
ATOM 1300 O O . LEU A 1 166 ? -4.224 2.776 21.597 1.00 83.06 166 LEU A O 1
ATOM 1304 N N . ARG A 1 167 ? -5.497 4.116 20.309 1.00 82.06 167 ARG A N 1
ATOM 1305 C CA . ARG A 1 167 ? -6.759 3.892 21.018 1.00 82.06 167 ARG A CA 1
ATOM 1306 C C . ARG A 1 167 ? -7.914 3.732 20.023 1.00 82.06 167 ARG A C 1
ATOM 1308 O O . ARG A 1 167 ? -7.991 4.542 19.099 1.00 82.06 167 ARG A O 1
ATOM 1315 N N . PRO A 1 168 ? -8.852 2.796 20.257 1.00 80.50 168 PRO A N 1
ATOM 1316 C CA . PRO A 1 168 ? -10.086 2.716 19.480 1.00 80.50 168 PRO A CA 1
ATOM 1317 C C . PRO A 1 168 ? -10.850 4.041 19.535 1.00 80.50 168 PRO A C 1
ATOM 1319 O O . PRO A 1 168 ? -10.978 4.628 20.616 1.00 80.50 168 PRO A O 1
ATOM 1322 N N . GLU A 1 169 ? -11.367 4.508 18.399 1.00 75.88 169 GLU A N 1
ATOM 1323 C CA . GLU A 1 169 ? -12.033 5.818 18.303 1.00 75.88 169 GLU A CA 1
ATOM 1324 C C . GLU A 1 169 ? -13.265 5.933 19.211 1.00 75.88 169 GLU A C 1
ATOM 1326 O O . GLU A 1 169 ? -13.456 6.963 19.853 1.00 75.88 169 GLU A O 1
ATOM 1331 N N . GLU A 1 170 ? -14.019 4.845 19.386 1.00 74.06 170 GLU A N 1
ATOM 1332 C CA . GLU A 1 170 ? -15.139 4.736 20.337 1.00 74.06 170 GLU A CA 1
ATOM 1333 C C . GLU A 1 170 ? -14.761 5.088 21.798 1.00 74.06 170 GLU A C 1
ATOM 1335 O O . GLU A 1 170 ? -15.629 5.410 22.609 1.00 74.06 170 GLU A O 1
ATOM 1340 N N . LYS A 1 171 ? -13.464 5.039 22.155 1.00 74.44 171 LYS A N 1
ATOM 1341 C CA . LYS A 1 171 ? -12.928 5.340 23.500 1.00 74.44 171 LYS A CA 1
ATOM 1342 C C . LYS A 1 171 ? -12.335 6.746 23.603 1.00 74.44 171 LYS A C 1
ATOM 1344 O O . LYS A 1 171 ? -11.622 7.030 24.576 1.00 74.44 171 LYS A O 1
ATOM 1349 N N . LEU A 1 172 ? -12.568 7.602 22.608 1.00 66.38 172 LEU A N 1
ATOM 1350 C CA . LEU A 1 172 ? -12.070 8.971 22.532 1.00 66.38 172 LEU A CA 1
ATOM 1351 C C . LEU A 1 172 ? -13.231 9.970 22.504 1.00 66.38 172 LEU A C 1
ATOM 1353 O O . LEU A 1 172 ? -14.273 9.742 21.901 1.00 66.38 172 LEU A O 1
ATOM 1357 N N . GLN A 1 173 ? -13.046 11.105 23.179 1.00 66.62 173 GLN A N 1
ATOM 1358 C CA . GLN A 1 173 ? -14.026 12.189 23.147 1.00 66.62 173 GLN A CA 1
ATOM 1359 C C . GLN A 1 173 ? -13.970 12.915 21.789 1.00 66.62 173 GLN A C 1
ATOM 1361 O O . GLN A 1 173 ? -12.860 13.237 21.347 1.00 66.62 173 GLN A O 1
ATOM 1366 N N . PRO A 1 174 ? -15.119 13.218 21.148 1.00 58.44 174 PRO A N 1
ATOM 1367 C CA . PRO A 1 174 ? -15.155 14.011 19.922 1.00 58.44 174 PRO A CA 1
ATOM 1368 C C . PRO A 1 174 ? -14.646 15.430 20.192 1.00 58.44 174 PRO A C 1
ATOM 1370 O O . PRO A 1 174 ? -15.179 16.120 21.061 1.00 58.44 174 PRO A O 1
ATOM 1373 N N . LEU A 1 175 ? -13.626 15.872 19.456 1.00 57.88 175 LEU A N 1
ATOM 1374 C CA . LEU A 1 175 ? -13.032 17.206 19.583 1.00 57.88 175 LEU A CA 1
ATOM 1375 C C . LEU A 1 175 ? -12.705 17.778 18.200 1.00 57.88 175 LEU A C 1
ATOM 1377 O O . LEU A 1 175 ? -12.451 17.037 17.255 1.00 57.88 175 LEU A O 1
ATOM 1381 N N . SER A 1 176 ? -12.748 19.105 18.088 1.00 52.81 176 SER A N 1
ATOM 1382 C CA . SER A 1 176 ? -12.862 19.812 16.807 1.00 52.81 176 SER A CA 1
ATOM 1383 C C . SER A 1 176 ? -11.555 20.037 16.041 1.00 52.81 176 SER A C 1
ATOM 1385 O O . SER A 1 176 ? -11.626 20.266 14.839 1.00 52.81 176 SER A O 1
ATOM 1387 N N . PHE A 1 177 ? -10.383 19.988 16.688 1.00 49.34 177 PHE A N 1
ATOM 1388 C CA . PHE A 1 177 ? -9.096 20.295 16.044 1.00 49.34 177 PHE A CA 1
ATOM 1389 C C . PHE A 1 177 ? -7.915 19.525 16.664 1.00 49.34 177 PHE A C 1
ATOM 1391 O O . PHE A 1 177 ? -7.431 19.909 17.727 1.00 49.34 177 PHE A O 1
ATOM 1398 N N . ALA A 1 178 ? -7.427 18.477 15.984 1.00 54.41 178 ALA A N 1
ATOM 1399 C CA . ALA A 1 178 ? -6.042 17.970 16.047 1.00 54.41 178 ALA A CA 1
ATOM 1400 C C . ALA A 1 178 ? -5.817 16.845 15.004 1.00 54.41 178 ALA A C 1
ATOM 1402 O O . ALA A 1 178 ? -6.718 16.024 14.818 1.00 54.41 178 ALA A O 1
ATOM 1403 N N . PRO A 1 179 ? -4.630 16.745 14.371 1.00 57.34 179 PRO A N 1
ATOM 1404 C CA . PRO A 1 179 ? -4.275 15.636 13.486 1.00 57.34 179 PRO A CA 1
ATOM 1405 C C . PRO A 1 179 ? -3.792 14.410 14.289 1.00 57.34 179 PRO A C 1
ATOM 1407 O O . PRO A 1 179 ? -2.600 14.109 14.331 1.00 57.34 179 PRO A O 1
ATOM 1410 N N . ASP A 1 180 ? -4.714 13.697 14.940 1.00 69.19 180 ASP A N 1
ATOM 1411 C CA . ASP A 1 180 ? -4.451 12.307 15.352 1.00 69.19 180 ASP A CA 1
ATOM 1412 C C . ASP A 1 180 ? -4.309 11.452 14.071 1.00 69.19 180 ASP A C 1
ATOM 1414 O O . ASP A 1 180 ? -5.168 11.547 13.195 1.00 69.19 180 ASP A O 1
ATOM 1418 N N . GLN A 1 181 ? -3.278 10.602 13.940 1.00 81.69 181 GLN A N 1
ATOM 1419 C CA . GLN A 1 181 ? -3.229 9.649 12.815 1.00 81.69 181 GLN A CA 1
ATOM 1420 C C . GLN A 1 181 ? -4.327 8.596 12.982 1.00 81.69 181 GLN A C 1
ATOM 1422 O O . GLN A 1 181 ? -4.527 8.081 14.084 1.00 81.69 181 GLN A O 1
ATOM 1427 N N . ILE A 1 182 ? -5.005 8.250 11.890 1.00 82.94 182 ILE A N 1
ATOM 1428 C CA . ILE A 1 182 ? -6.118 7.299 11.887 1.00 82.94 182 ILE A CA 1
ATOM 1429 C C . ILE A 1 182 ? -5.679 6.029 11.160 1.00 82.94 182 ILE A C 1
ATOM 1431 O O . ILE A 1 182 ? -5.062 6.094 10.098 1.00 82.94 182 ILE A O 1
ATOM 1435 N N . PHE A 1 183 ? -5.998 4.872 11.734 1.00 88.50 183 PHE A N 1
ATOM 1436 C CA . PHE A 1 183 ? -5.724 3.560 11.159 1.00 88.50 183 PHE A CA 1
ATOM 1437 C C . PHE A 1 183 ? -7.042 2.805 11.010 1.00 88.50 183 PHE A C 1
ATOM 1439 O O . PHE A 1 183 ? -7.746 2.581 11.998 1.00 88.50 183 PHE A O 1
ATOM 1446 N N . LEU A 1 184 ? -7.368 2.408 9.781 1.00 89.75 184 LEU A N 1
ATOM 1447 C CA . LEU A 1 184 ? -8.490 1.517 9.497 1.00 89.75 184 LEU A CA 1
ATOM 1448 C C . LEU A 1 184 ? -7.984 0.084 9.440 1.00 89.75 184 LEU A C 1
ATOM 1450 O O . LEU A 1 184 ? -6.977 -0.176 8.785 1.00 89.75 184 LEU A O 1
ATOM 1454 N N . THR A 1 185 ? -8.720 -0.848 10.038 1.00 92.62 185 THR A N 1
ATOM 1455 C CA . THR A 1 185 ? -8.613 -2.265 9.685 1.00 92.62 185 THR A CA 1
ATOM 1456 C C . THR A 1 185 ? -9.808 -2.647 8.823 1.00 92.62 185 THR A C 1
ATOM 1458 O O . THR A 1 185 ? -10.956 -2.413 9.207 1.00 92.62 185 THR A O 1
ATOM 1461 N N . LEU A 1 186 ? -9.531 -3.226 7.659 1.00 92.94 186 LEU A N 1
ATOM 1462 C CA . LEU A 1 186 ? -10.504 -3.689 6.679 1.00 92.94 186 LEU A CA 1
ATOM 1463 C C . LEU A 1 186 ? -10.434 -5.209 6.560 1.00 92.94 186 LEU A C 1
ATOM 1465 O O . LEU A 1 186 ? -9.342 -5.766 6.436 1.00 92.94 186 LEU A O 1
ATOM 1469 N N . ASN A 1 187 ? -11.588 -5.869 6.495 1.00 94.12 187 ASN A N 1
ATOM 1470 C CA . ASN A 1 187 ? -11.672 -7.196 5.897 1.00 94.12 187 ASN A CA 1
ATOM 1471 C C . ASN A 1 187 ? -12.011 -7.034 4.411 1.00 94.12 187 ASN A C 1
ATOM 1473 O O . ASN A 1 187 ? -13.144 -6.694 4.066 1.00 94.12 187 ASN A O 1
ATOM 1477 N N . VAL A 1 188 ? -11.005 -7.218 3.560 1.00 90.75 188 VAL A N 1
ATOM 1478 C CA . VAL A 1 188 ? -11.099 -7.235 2.096 1.00 90.75 188 VAL A CA 1
ATOM 1479 C C . VAL A 1 188 ? -11.829 -8.500 1.655 1.00 90.75 188 VAL A C 1
ATOM 1481 O O . VAL A 1 188 ? -11.488 -9.594 2.118 1.00 90.75 188 VAL A O 1
ATOM 1484 N N . SER A 1 189 ? -12.802 -8.338 0.769 1.00 82.12 189 SER A N 1
ATOM 1485 C CA . SER A 1 189 ? -13.503 -9.423 0.086 1.00 82.12 189 SER A CA 1
ATOM 1486 C C . SER A 1 189 ? -12.879 -9.647 -1.289 1.00 82.12 189 SER A C 1
ATOM 1488 O O . SER A 1 189 ? -12.573 -8.667 -1.971 1.00 82.12 189 SER A O 1
ATOM 1490 N N . ASP A 1 190 ? -12.728 -10.914 -1.671 1.00 59.22 190 ASP A N 1
ATOM 1491 C CA . ASP A 1 190 ? -12.320 -11.327 -3.022 1.00 59.22 190 ASP A CA 1
ATOM 1492 C C . ASP A 1 190 ? -13.492 -11.199 -4.024 1.00 59.22 190 ASP A C 1
ATOM 1494 O O . ASP A 1 190 ? -14.657 -11.399 -3.593 1.00 59.22 190 ASP A O 1
#

Mean predicted aligned error: 7.15 Å